Protein AF-A0A8H2VVN5-F1 (afdb_monomer_lite)

Organism: NCBI:txid28548

Secondary structure (DSSP, 8-state):
------S-TTSB-TTS-BGGG----HHHHHHHHHHTT--SSHHHHHHHSSGGGGS-GGGSSS---HHHHHHHHHHHHHHHHHHHIIIIIHHHHHHHHHHHHHHHHHHHHHHHHHHHHHHHHHHHHHHHS---HHHHHHHHHHHHHHHHHHHHHHHHHHHHHHHHHHHHHHHHHHHHHHHHHHHHHHHHS---HHHHHHHT-GGG--SSHHHHHHHTTTS-----------

Foldseek 3Di:
DPPPPLPPPPQADPVRDGPLVVPDCPVLVVLLVLLVLQDLALLCCLPPVVNVQFADPVQRPDHPDPLRVLQNVLSNVSVVLNVCCVPPQVVLSVVLVVLSVVLVVLSVVCVVVLVVLVVVQVVCCVPPVDGDPVSVVVNVVSVVVNVVSVVSNVVSVVSNVVSVVVSVVSVVVSLVSNVVSLVVSVVRTDDDPVLVVVVPDPPPDDSVCSSVSSSVVVPDPDDDDDPPDD

Sequence (230 aa):
MSNITLQPTGLVDASKRYWAQRIDTTAMLRFKQVTYGLSPDFTSYINFEGGSQYFPRGTRTYNPPPAATTLFANYKTIIDLRLKFEKDVFPTYERLREVFHTYATEAHDHYDQVLNLLGTLRASILATNTHSTADLETLRTIVDARVNLSSRMKDNANYIVELLQGINRSLPACIKNINQSVADLNVFCVFTADEQKKISNPNTINISGFAEKYALVHMGYAVPHGVCSN

Radius of gyration: 29.17 Å; chains: 1; bounding box: 80×38×78 Å

Structure (mmCIF, N/CA/C/O backbone):
data_AF-A0A8H2VVN5-F1
#
_entry.id   AF-A0A8H2VVN5-F1
#
loop_
_atom_site.group_PDB
_atom_site.id
_atom_site.type_symbol
_atom_site.label_atom_id
_atom_site.label_alt_id
_atom_site.label_comp_id
_atom_site.label_asym_id
_atom_site.label_entity_id
_atom_site.label_seq_id
_atom_site.pdbx_PDB_ins_code
_atom_site.Cartn_x
_atom_site.Cartn_y
_atom_site.Cartn_z
_atom_site.occupancy
_atom_site.B_iso_or_equiv
_atom_site.auth_seq_id
_atom_site.auth_comp_id
_atom_site.auth_asym_id
_atom_site.auth_atom_id
_atom_site.pdbx_PDB_model_num
ATOM 1 N N . MET A 1 1 ? -36.203 -8.865 24.596 1.00 31.05 1 MET A N 1
ATOM 2 C CA . MET A 1 1 ? -34.878 -8.383 25.036 1.00 31.05 1 MET A CA 1
ATOM 3 C C . MET A 1 1 ? -34.001 -8.343 23.802 1.00 31.05 1 MET A C 1
ATOM 5 O O . MET A 1 1 ? -33.865 -9.373 23.157 1.00 31.05 1 MET A O 1
ATOM 9 N N . SER A 1 2 ? -33.545 -7.159 23.394 1.00 30.45 2 SER A N 1
ATOM 10 C CA . SER A 1 2 ? -32.606 -7.015 22.282 1.00 30.45 2 SER A CA 1
ATOM 11 C C . SER A 1 2 ? -31.328 -7.779 22.624 1.00 30.45 2 SER A C 1
ATOM 13 O O . SER A 1 2 ? -30.779 -7.610 23.711 1.00 30.45 2 SER A O 1
ATOM 15 N N . ASN A 1 3 ? -30.874 -8.642 21.714 1.00 36.50 3 ASN A N 1
ATOM 16 C CA . ASN A 1 3 ? -29.555 -9.258 21.798 1.00 36.50 3 ASN A CA 1
ATOM 17 C C . ASN A 1 3 ? -28.513 -8.147 21.639 1.00 36.50 3 ASN A C 1
ATOM 19 O O . ASN A 1 3 ? -28.069 -7.862 20.529 1.00 36.50 3 ASN A O 1
ATOM 23 N N . ILE A 1 4 ? -28.146 -7.485 22.738 1.00 35.72 4 ILE A N 1
ATOM 24 C CA . ILE A 1 4 ? -26.906 -6.718 22.800 1.00 35.72 4 ILE A CA 1
ATOM 25 C C . ILE A 1 4 ? -25.798 -7.763 22.775 1.00 35.72 4 ILE A C 1
ATOM 27 O O . ILE A 1 4 ? -25.377 -8.296 23.799 1.00 35.72 4 ILE A O 1
ATOM 31 N N . THR A 1 5 ? -25.366 -8.122 21.574 1.00 38.31 5 THR A N 1
ATOM 32 C CA . THR A 1 5 ? -24.133 -8.869 21.393 1.00 38.31 5 THR A CA 1
ATOM 33 C C . THR A 1 5 ? -22.989 -7.908 21.681 1.00 38.31 5 THR A C 1
ATOM 35 O O . THR A 1 5 ? -22.607 -7.117 20.826 1.00 38.31 5 THR A O 1
ATOM 38 N N . LEU A 1 6 ? -22.436 -7.990 22.894 1.00 44.34 6 LEU A N 1
ATOM 39 C CA . LEU A 1 6 ? -21.109 -7.455 23.229 1.00 44.34 6 LEU A CA 1
ATOM 40 C C . LEU A 1 6 ? -19.993 -8.213 22.473 1.00 44.34 6 LEU A C 1
ATOM 42 O O . LEU A 1 6 ? -18.824 -7.833 22.533 1.00 44.34 6 LEU A O 1
ATOM 46 N N . GLN A 1 7 ? -20.352 -9.288 21.756 1.00 47.50 7 GLN A N 1
ATOM 47 C CA . GLN A 1 7 ? -19.505 -9.877 20.733 1.00 47.50 7 GLN A CA 1
ATOM 48 C C . GLN A 1 7 ? -19.346 -8.881 19.585 1.00 47.50 7 GLN A C 1
ATOM 50 O O . GLN A 1 7 ? -20.348 -8.424 19.026 1.00 47.50 7 GLN A O 1
ATOM 55 N N . PRO A 1 8 ? -18.109 -8.564 19.199 1.00 52.00 8 PRO A N 1
ATOM 56 C CA . PRO A 1 8 ? -17.876 -7.603 18.147 1.00 52.00 8 PRO A CA 1
ATOM 57 C C . PRO A 1 8 ? -18.300 -8.203 16.801 1.00 52.00 8 PRO A C 1
ATOM 59 O O . PRO A 1 8 ? -17.638 -9.055 16.204 1.00 52.00 8 PRO A O 1
ATOM 62 N N . THR A 1 9 ? -19.482 -7.790 16.359 1.00 51.00 9 THR A N 1
ATOM 63 C CA . THR A 1 9 ? -20.128 -8.266 15.140 1.00 51.00 9 THR A CA 1
ATOM 64 C C . THR A 1 9 ? -19.297 -7.804 13.940 1.00 51.00 9 THR A C 1
ATOM 66 O O . THR A 1 9 ? -18.994 -6.623 13.808 1.00 51.00 9 THR A O 1
ATOM 69 N N . GLY A 1 10 ? -18.888 -8.736 13.073 1.00 52.56 10 GLY A N 1
ATOM 70 C CA . GLY A 1 10 ? -18.106 -8.428 11.866 1.00 52.56 10 GLY A CA 1
ATOM 71 C C . GLY A 1 10 ? -16.578 -8.459 12.012 1.00 52.56 10 GLY A C 1
ATOM 72 O O . GLY A 1 10 ? -15.888 -8.304 11.005 1.00 52.56 10 GLY A O 1
ATOM 73 N N . LEU A 1 11 ? -16.026 -8.722 13.207 1.00 55.28 11 LEU A N 1
ATOM 74 C CA . LEU A 1 11 ? -14.575 -8.931 13.360 1.00 55.28 11 LEU A CA 1
ATOM 75 C C . LEU A 1 11 ? -14.106 -10.296 12.869 1.00 55.28 11 LEU A C 1
ATOM 77 O O . LEU A 1 11 ? -12.922 -10.452 12.587 1.00 55.28 11 LEU A O 1
ATOM 81 N N . VAL A 1 12 ? -15.010 -11.267 12.780 1.00 54.97 12 VAL A N 1
ATOM 82 C CA . VAL A 1 12 ? -14.705 -12.649 12.433 1.00 54.97 12 VAL A CA 1
ATOM 83 C C . VAL A 1 12 ? -15.574 -13.052 11.243 1.00 54.97 12 VAL A C 1
ATOM 85 O O . VAL A 1 12 ? -16.792 -12.879 11.285 1.00 54.97 12 VAL A O 1
ATOM 88 N N . ASP A 1 13 ? -14.960 -13.529 10.158 1.00 50.44 13 ASP A N 1
ATOM 89 C CA . ASP A 1 13 ? -15.700 -14.027 8.995 1.00 50.44 13 ASP A CA 1
ATOM 90 C C . ASP A 1 13 ? -16.357 -15.394 9.280 1.00 50.44 13 ASP A C 1
ATOM 92 O O . ASP A 1 13 ? -16.135 -16.024 10.317 1.00 50.44 13 ASP A O 1
ATOM 96 N N . ALA A 1 14 ? -17.158 -15.893 8.334 1.00 54.09 14 ALA A N 1
ATOM 97 C CA . ALA A 1 14 ? -17.790 -17.212 8.440 1.00 54.09 14 ALA A CA 1
ATOM 98 C C . ALA A 1 14 ? -16.779 -18.373 8.602 1.00 54.09 14 ALA A C 1
ATOM 100 O O . ALA A 1 14 ? -17.160 -19.471 8.995 1.00 54.09 14 ALA A O 1
ATOM 101 N N . SER A 1 15 ? -15.492 -18.138 8.317 1.00 54.25 15 SER A N 1
ATOM 102 C CA . SER A 1 15 ? -14.380 -19.086 8.466 1.00 54.25 15 SER A CA 1
ATOM 103 C C . SER A 1 15 ? -13.591 -18.893 9.767 1.00 54.25 15 SER A C 1
ATOM 105 O O . SER A 1 15 ? -12.492 -19.427 9.896 1.00 54.25 15 SER A O 1
ATOM 107 N N . LYS A 1 16 ? -14.125 -18.143 10.739 1.00 58.41 16 LYS A N 1
ATOM 108 C CA . LYS A 1 16 ? -13.468 -17.831 12.019 1.00 58.41 16 LYS A CA 1
ATOM 109 C C . LYS A 1 16 ? -12.168 -17.023 11.892 1.00 58.41 16 LYS A C 1
ATOM 111 O O . LYS A 1 16 ? -11.390 -16.966 12.842 1.00 58.41 16 LYS A O 1
ATOM 116 N N . ARG A 1 17 ? -11.925 -16.375 10.749 1.00 53.56 17 ARG A N 1
ATOM 117 C CA . ARG A 1 17 ? -10.746 -15.523 10.557 1.00 53.56 17 ARG A CA 1
ATOM 118 C C . ARG A 1 17 ? -11.049 -14.104 10.980 1.00 53.56 17 ARG A C 1
ATOM 120 O O . ARG A 1 17 ? -12.081 -13.543 10.610 1.00 53.56 17 ARG A O 1
ATOM 127 N N . TYR A 1 18 ? -10.115 -13.513 11.707 1.00 61.53 18 TYR A N 1
ATOM 128 C CA . TYR A 1 18 ? -10.211 -12.116 12.092 1.00 61.53 18 TYR A CA 1
ATOM 129 C C . TYR A 1 18 ? -10.047 -11.201 10.870 1.00 61.53 18 TYR A C 1
ATOM 131 O O . TYR A 1 18 ? -9.270 -11.504 9.966 1.00 61.53 18 TYR A O 1
ATOM 139 N N . TRP A 1 19 ? -10.745 -10.063 10.828 1.00 59.97 19 TRP A N 1
ATOM 140 C CA . TRP A 1 19 ? -10.723 -9.144 9.680 1.00 59.97 19 TRP A CA 1
ATOM 141 C C . TRP A 1 19 ? -9.304 -8.687 9.304 1.00 59.97 19 TRP A C 1
ATOM 143 O O . TRP A 1 19 ? -8.962 -8.611 8.127 1.00 59.97 19 TRP A O 1
ATOM 153 N N . ALA A 1 20 ? -8.444 -8.501 10.305 1.00 56.84 20 ALA A N 1
ATOM 154 C CA . ALA A 1 20 ? -7.031 -8.175 10.143 1.00 56.84 20 ALA A CA 1
ATOM 155 C C . ALA A 1 20 ? -6.203 -9.255 9.405 1.00 56.84 20 ALA A C 1
ATOM 157 O O . ALA A 1 20 ? -5.092 -8.981 8.977 1.00 56.84 20 ALA A O 1
ATOM 158 N N . GLN A 1 21 ? -6.719 -10.477 9.235 1.00 58.44 21 GLN A N 1
ATOM 159 C CA . GLN A 1 21 ? -6.097 -11.550 8.443 1.00 58.44 21 GLN A CA 1
ATOM 160 C C . GLN A 1 21 ? -6.563 -11.547 6.975 1.00 58.44 21 GLN A C 1
ATOM 162 O O . GLN A 1 21 ? -6.153 -12.409 6.200 1.00 58.44 21 GLN A O 1
ATOM 167 N N . ARG A 1 22 ? -7.449 -10.618 6.583 1.00 63.09 22 ARG A N 1
ATOM 168 C CA . ARG A 1 22 ? -8.053 -10.566 5.239 1.00 63.09 22 ARG A CA 1
ATOM 169 C C . ARG A 1 22 ? -7.343 -9.630 4.267 1.00 63.09 22 ARG A C 1
ATOM 171 O O . ARG A 1 22 ? -7.605 -9.726 3.071 1.00 63.09 22 ARG A O 1
ATOM 178 N N . ILE A 1 23 ? -6.513 -8.704 4.747 1.00 66.12 23 ILE A N 1
ATOM 179 C CA . ILE A 1 23 ? -5.795 -7.787 3.858 1.00 66.12 23 ILE A CA 1
ATOM 180 C C . ILE A 1 23 ? -4.604 -8.552 3.274 1.00 66.12 23 ILE A C 1
ATOM 182 O O . ILE A 1 23 ? -3.582 -8.751 3.931 1.00 66.12 23 ILE A O 1
ATOM 186 N N . ASP A 1 24 ? -4.775 -9.020 2.038 1.00 72.56 24 ASP A N 1
ATOM 187 C CA . ASP A 1 24 ? -3.717 -9.662 1.265 1.00 72.56 24 ASP A CA 1
ATOM 188 C C . ASP A 1 24 ? -2.652 -8.626 0.879 1.00 72.56 24 ASP A C 1
ATOM 190 O O . ASP A 1 24 ? -2.909 -7.670 0.143 1.00 72.56 24 ASP A O 1
ATOM 194 N N . THR A 1 25 ? -1.438 -8.817 1.394 1.00 78.56 25 THR A N 1
ATOM 195 C CA . THR A 1 25 ? -0.297 -7.934 1.143 1.00 78.56 25 THR A CA 1
ATOM 196 C C . THR A 1 25 ? 0.608 -8.423 0.014 1.00 78.56 25 THR A C 1
ATOM 198 O O . THR A 1 25 ? 1.560 -7.726 -0.342 1.00 78.56 25 THR A O 1
ATOM 201 N N . THR A 1 26 ? 0.308 -9.569 -0.605 1.00 77.81 26 THR A N 1
ATOM 202 C CA . THR A 1 26 ? 1.160 -10.233 -1.606 1.00 77.81 26 THR A CA 1
ATOM 203 C C . THR A 1 26 ? 1.492 -9.317 -2.780 1.00 77.81 26 THR A C 1
ATOM 205 O O . THR A 1 26 ? 2.656 -9.188 -3.162 1.00 77.81 26 THR A O 1
ATOM 208 N N . ALA A 1 27 ? 0.493 -8.623 -3.333 1.00 73.69 27 ALA A N 1
ATOM 209 C CA . ALA A 1 27 ? 0.703 -7.706 -4.452 1.00 73.69 27 ALA A CA 1
ATOM 210 C C . ALA A 1 27 ? 1.588 -6.505 -4.067 1.00 73.69 27 ALA A C 1
ATOM 212 O O . ALA A 1 27 ? 2.454 -6.108 -4.846 1.00 73.69 27 ALA A O 1
ATOM 213 N N . MET A 1 28 ? 1.421 -5.964 -2.854 1.00 77.12 28 MET A N 1
ATOM 214 C CA . MET A 1 28 ? 2.238 -4.855 -2.340 1.00 77.12 28 MET A CA 1
ATOM 215 C C . MET A 1 28 ? 3.685 -5.294 -2.085 1.00 77.12 28 MET A C 1
ATOM 217 O O . MET A 1 28 ? 4.622 -4.574 -2.424 1.00 77.12 28 MET A O 1
ATOM 221 N N . LEU A 1 29 ? 3.882 -6.497 -1.537 1.00 79.25 29 LEU A N 1
ATOM 222 C CA . LEU A 1 29 ? 5.206 -7.090 -1.329 1.00 79.25 29 LEU A CA 1
ATOM 223 C C . LEU A 1 29 ? 5.917 -7.355 -2.657 1.00 79.25 29 LEU A C 1
ATOM 225 O O . LEU A 1 29 ? 7.093 -7.019 -2.800 1.00 79.25 29 LEU A O 1
ATOM 229 N N . ARG A 1 30 ? 5.197 -7.884 -3.651 1.00 73.44 30 ARG A N 1
ATOM 230 C CA . ARG A 1 30 ? 5.733 -8.070 -5.002 1.00 73.44 30 ARG A CA 1
ATOM 231 C C . ARG A 1 30 ? 6.106 -6.732 -5.635 1.00 73.44 30 ARG A C 1
ATOM 233 O O . ARG A 1 30 ? 7.205 -6.615 -6.165 1.00 73.44 30 ARG A O 1
ATOM 240 N N . PHE A 1 31 ? 5.240 -5.721 -5.535 1.00 74.75 31 PHE A N 1
ATOM 241 C CA . PHE A 1 31 ? 5.530 -4.364 -6.008 1.00 74.75 31 PHE A CA 1
ATOM 242 C C . PHE A 1 31 ? 6.799 -3.798 -5.357 1.00 74.75 31 PHE A C 1
ATOM 244 O O . PHE A 1 31 ? 7.673 -3.278 -6.046 1.00 74.75 31 PHE A O 1
ATOM 251 N N . LYS A 1 32 ? 6.954 -3.967 -4.040 1.00 78.31 32 LYS A N 1
ATOM 252 C CA . LYS A 1 32 ? 8.173 -3.586 -3.320 1.00 78.31 32 LYS A CA 1
ATOM 253 C C . LYS A 1 32 ? 9.420 -4.296 -3.858 1.00 78.31 32 LYS A C 1
ATOM 255 O O . LYS A 1 32 ? 10.436 -3.650 -4.082 1.00 78.31 32 LYS A O 1
ATOM 260 N N . GLN A 1 33 ? 9.355 -5.608 -4.075 1.00 75.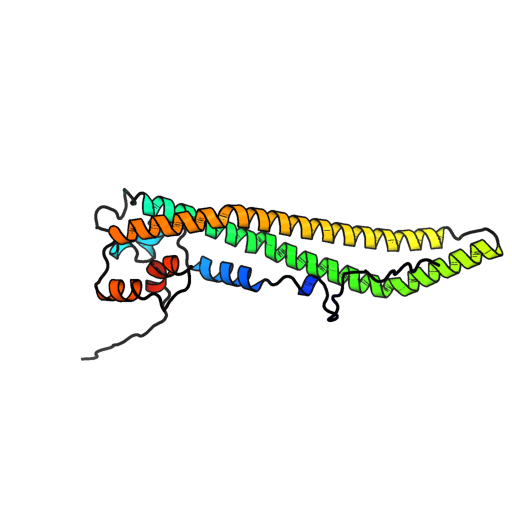75 33 GLN A N 1
ATOM 261 C CA . GLN A 1 33 ? 10.497 -6.390 -4.557 1.00 75.75 33 GLN A CA 1
ATOM 262 C C . GLN A 1 33 ? 10.948 -5.956 -5.955 1.00 75.75 33 GLN A C 1
ATOM 264 O O . GLN A 1 33 ? 12.129 -5.682 -6.152 1.00 75.75 33 GLN A O 1
ATOM 269 N N . VAL A 1 34 ? 10.016 -5.826 -6.905 1.00 68.81 34 VAL A N 1
ATOM 270 C CA . VAL A 1 34 ? 10.356 -5.476 -8.299 1.00 68.81 34 VAL A CA 1
ATOM 271 C C . VAL A 1 34 ? 10.896 -4.051 -8.445 1.00 68.81 34 VAL A C 1
ATOM 273 O O . VAL A 1 34 ? 11.587 -3.750 -9.411 1.00 68.81 34 VAL A O 1
ATOM 276 N N . THR A 1 35 ? 10.608 -3.165 -7.490 1.00 73.06 35 THR A N 1
ATOM 277 C CA . THR A 1 35 ? 11.014 -1.753 -7.550 1.00 73.06 35 THR A CA 1
ATOM 278 C C . THR A 1 35 ? 12.403 -1.480 -6.971 1.00 73.06 35 THR A C 1
ATOM 280 O O . THR A 1 35 ? 12.942 -0.404 -7.213 1.00 73.06 35 THR A O 1
ATOM 283 N N . TYR A 1 36 ? 13.031 -2.435 -6.268 1.00 71.50 36 TYR A N 1
ATOM 284 C CA . TYR A 1 36 ? 14.428 -2.295 -5.819 1.00 71.50 36 TYR A CA 1
ATOM 285 C C . TYR A 1 36 ? 15.435 -2.241 -6.970 1.00 71.50 36 TYR A C 1
ATOM 287 O O . TYR A 1 36 ? 16.502 -1.662 -6.797 1.00 71.50 36 TY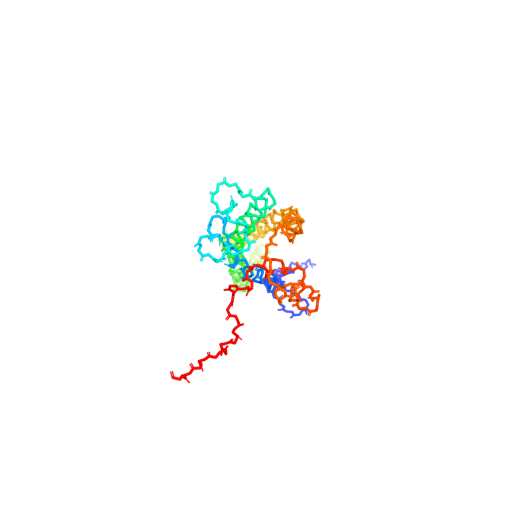R A O 1
ATOM 295 N N . GLY A 1 37 ? 15.103 -2.827 -8.122 1.00 70.38 37 GLY A N 1
ATOM 296 C CA . GLY A 1 37 ? 15.966 -2.835 -9.306 1.00 70.38 37 GLY A CA 1
ATOM 297 C C . GLY A 1 37 ? 15.835 -1.598 -10.199 1.00 70.38 37 GLY A C 1
ATOM 298 O O . GLY A 1 37 ? 16.393 -1.595 -11.290 1.00 70.38 37 GLY A O 1
ATOM 299 N N . LEU A 1 38 ? 15.063 -0.580 -9.799 1.00 74.81 38 LEU A N 1
ATOM 300 C CA . LEU A 1 38 ? 14.894 0.638 -10.593 1.00 74.81 38 LEU A CA 1
ATOM 301 C C . LEU A 1 38 ? 15.989 1.652 -10.270 1.00 74.81 38 LEU A C 1
ATOM 303 O O . LEU A 1 38 ? 16.117 2.083 -9.122 1.00 74.81 38 LEU A O 1
ATOM 307 N N . SER A 1 39 ? 16.711 2.102 -11.294 1.00 78.88 39 SER A N 1
ATOM 308 C CA . SER A 1 39 ? 17.648 3.214 -11.149 1.00 78.88 39 SER A CA 1
ATOM 309 C C . SER A 1 39 ? 16.881 4.521 -10.899 1.00 78.88 39 SER A C 1
ATOM 311 O O . SER A 1 39 ? 15.866 4.787 -11.558 1.00 78.88 39 SER A O 1
ATOM 313 N N . PRO A 1 40 ? 17.356 5.374 -9.977 1.00 73.06 40 PRO A N 1
ATOM 314 C CA . PRO A 1 40 ? 16.650 6.593 -9.586 1.00 73.06 40 PRO A CA 1
ATOM 315 C C . PRO A 1 40 ? 16.704 7.697 -10.651 1.00 73.06 40 PRO A C 1
ATOM 317 O O . PRO A 1 40 ? 15.836 8.572 -10.673 1.00 73.06 40 PRO A O 1
ATOM 320 N N . ASP A 1 41 ? 17.713 7.673 -11.522 1.00 82.25 41 ASP A N 1
ATOM 321 C CA . ASP A 1 41 ? 17.927 8.674 -12.558 1.00 82.25 41 ASP A CA 1
ATOM 322 C C . ASP A 1 41 ? 18.798 8.137 -13.710 1.00 82.25 41 ASP A C 1
ATOM 324 O O . ASP A 1 41 ? 19.493 7.125 -13.583 1.00 82.25 41 ASP A O 1
ATOM 328 N N . PHE A 1 42 ? 18.751 8.842 -14.844 1.00 81.19 42 PHE A N 1
ATOM 329 C CA . PHE A 1 42 ? 19.467 8.466 -16.063 1.00 81.19 42 PHE A CA 1
ATOM 330 C C . PHE A 1 42 ? 20.990 8.473 -15.888 1.00 81.19 42 PHE A C 1
ATOM 332 O O . PHE A 1 42 ? 21.677 7.614 -16.431 1.00 81.19 42 PHE A O 1
ATOM 339 N N . THR A 1 43 ? 21.532 9.421 -15.124 1.00 82.12 43 THR A N 1
ATOM 340 C CA . THR A 1 43 ? 22.978 9.548 -14.903 1.00 82.12 43 THR A CA 1
ATOM 341 C C . THR A 1 43 ? 23.504 8.349 -14.124 1.00 82.12 43 THR A C 1
ATOM 343 O O . THR A 1 43 ? 24.524 7.770 -14.500 1.00 82.12 43 THR A O 1
ATOM 346 N N . SER A 1 44 ? 22.785 7.945 -13.077 1.00 79.06 44 SER A N 1
ATOM 347 C CA . SER A 1 44 ? 23.096 6.765 -12.280 1.00 79.06 44 SER A CA 1
ATOM 348 C C . SER A 1 44 ? 23.072 5.502 -13.141 1.00 79.06 44 SER A C 1
ATOM 350 O O . SER A 1 44 ? 24.029 4.726 -13.137 1.00 79.06 44 SER A O 1
ATOM 352 N N . TYR A 1 45 ? 22.036 5.365 -13.973 1.00 79.00 45 TYR A N 1
ATOM 353 C CA . TYR A 1 45 ? 21.906 4.252 -14.908 1.00 79.00 45 TYR A CA 1
ATOM 354 C C . TYR A 1 45 ? 23.074 4.173 -15.911 1.00 79.00 45 TYR A C 1
ATOM 356 O O . TYR A 1 45 ? 23.674 3.114 -16.105 1.00 79.00 45 TYR A O 1
ATOM 364 N N . ILE A 1 46 ? 23.446 5.296 -16.534 1.00 76.94 46 ILE A N 1
ATOM 365 C CA . ILE A 1 46 ? 24.521 5.332 -17.535 1.00 76.94 46 ILE A CA 1
ATOM 366 C C . ILE A 1 46 ? 25.894 5.044 -16.917 1.00 76.94 46 ILE A C 1
ATOM 368 O O . ILE A 1 46 ? 26.679 4.303 -17.516 1.00 76.94 46 ILE A O 1
ATOM 372 N N . ASN A 1 47 ? 26.186 5.631 -15.754 1.00 75.81 47 ASN A N 1
ATOM 373 C CA . ASN A 1 47 ? 27.534 5.641 -15.186 1.00 75.81 47 ASN A CA 1
ATOM 374 C C . ASN A 1 47 ? 27.842 4.437 -14.293 1.00 75.81 47 ASN A C 1
ATOM 376 O O . ASN A 1 47 ? 28.999 4.025 -14.231 1.00 75.81 47 ASN A O 1
ATOM 380 N N . PHE A 1 48 ? 26.843 3.881 -13.604 1.00 73.81 48 PHE A N 1
ATOM 381 C CA . PHE A 1 48 ? 27.068 2.851 -12.581 1.00 73.81 48 PHE A CA 1
ATOM 382 C C . PHE A 1 48 ? 26.399 1.516 -12.899 1.00 73.81 48 PHE A C 1
ATOM 384 O O . PHE A 1 48 ? 26.834 0.485 -12.397 1.00 73.81 48 PHE A O 1
ATOM 391 N N . GLU A 1 49 ? 25.390 1.515 -13.768 1.00 73.00 49 GLU A N 1
ATOM 392 C CA . GLU A 1 49 ? 24.588 0.327 -14.077 1.00 73.00 49 GLU A CA 1
ATOM 393 C C . GLU A 1 49 ? 24.759 -0.113 -15.535 1.00 73.00 49 GLU A C 1
ATOM 395 O O . GLU A 1 49 ? 23.839 -0.646 -16.136 1.00 73.00 49 GLU A O 1
ATOM 400 N N . GLY A 1 50 ? 25.917 0.166 -16.146 1.00 71.44 50 GLY A N 1
ATOM 401 C CA . GLY A 1 50 ? 26.258 -0.318 -17.490 1.00 71.44 50 GLY A CA 1
ATOM 402 C C . GLY A 1 50 ? 25.410 0.250 -18.636 1.00 71.44 50 GLY A C 1
ATOM 403 O O . GLY A 1 50 ? 25.622 -0.128 -19.789 1.00 71.44 50 GLY A O 1
ATOM 404 N N . GLY A 1 51 ? 24.506 1.198 -18.367 1.00 71.94 51 GLY A N 1
ATOM 405 C CA . GLY A 1 51 ? 23.587 1.756 -19.358 1.00 71.94 51 GLY A CA 1
ATOM 406 C C . GLY A 1 51 ? 24.279 2.424 -20.548 1.00 71.94 51 GLY A C 1
ATOM 407 O O . GLY A 1 51 ? 23.730 2.461 -21.648 1.00 71.94 51 GLY A O 1
ATOM 408 N N . SER A 1 52 ? 25.510 2.914 -20.363 1.00 74.69 52 SER A N 1
ATOM 409 C CA . SER A 1 52 ? 26.271 3.618 -21.402 1.00 74.69 52 SER A CA 1
ATOM 410 C C . SER A 1 52 ? 26.426 2.840 -22.715 1.00 74.69 52 SER A C 1
ATOM 412 O O . SER A 1 52 ? 26.514 3.468 -23.770 1.00 74.69 52 SER A O 1
ATOM 414 N N . GLN A 1 53 ? 26.431 1.504 -22.694 1.00 72.25 53 GLN A N 1
ATOM 415 C CA . GLN A 1 53 ? 26.606 0.685 -23.899 1.00 72.25 53 GLN A CA 1
ATOM 416 C C . GLN A 1 53 ? 25.417 0.756 -24.870 1.00 72.25 53 GLN A C 1
ATOM 418 O O . GLN A 1 53 ? 25.626 0.665 -26.078 1.00 72.25 53 GLN A O 1
ATOM 423 N N . TYR A 1 54 ? 24.208 1.013 -24.362 1.00 73.31 54 TYR A N 1
ATOM 424 C CA . TYR A 1 54 ? 22.971 1.032 -25.155 1.00 73.31 54 TYR A CA 1
ATOM 425 C C . TYR A 1 54 ? 22.675 2.389 -25.797 1.00 73.31 54 TYR A C 1
ATOM 427 O O . TYR A 1 54 ? 21.798 2.499 -26.652 1.00 73.31 54 TYR A O 1
ATOM 435 N N . PHE A 1 55 ? 23.411 3.432 -25.405 1.00 73.50 55 PHE A N 1
ATOM 436 C CA . PHE A 1 55 ? 23.220 4.791 -25.899 1.00 73.50 55 PHE A CA 1
ATOM 437 C C . PHE A 1 55 ? 24.402 5.226 -26.781 1.00 73.50 55 PHE A C 1
ATOM 439 O O . PHE A 1 55 ? 25.566 4.969 -26.432 1.00 73.50 55 PHE A O 1
ATOM 446 N N . PRO A 1 56 ? 24.156 5.928 -27.905 1.00 71.19 56 PRO A N 1
ATOM 447 C CA . PRO A 1 56 ? 25.216 6.519 -28.720 1.00 71.19 56 PRO A CA 1
ATOM 448 C C . PRO A 1 56 ? 26.164 7.391 -27.885 1.00 71.19 56 PRO A C 1
ATOM 450 O O . PRO A 1 56 ? 25.741 8.064 -26.947 1.00 71.19 56 PRO A O 1
ATOM 453 N N . ARG A 1 57 ? 27.462 7.422 -28.225 1.00 67.19 57 ARG A N 1
ATOM 454 C CA . ARG A 1 57 ? 28.487 8.146 -27.436 1.00 67.19 57 ARG A CA 1
ATOM 455 C C . ARG A 1 57 ? 28.137 9.616 -27.151 1.00 67.19 57 ARG A C 1
ATOM 457 O O . ARG A 1 57 ? 28.474 10.102 -26.079 1.00 67.19 57 ARG A O 1
ATOM 464 N N . GLY A 1 58 ? 27.429 10.291 -28.060 1.00 64.50 58 GLY A N 1
ATOM 465 C CA . GLY A 1 58 ? 27.030 11.697 -27.919 1.00 64.50 58 GLY A CA 1
ATOM 466 C C . GLY A 1 58 ? 25.889 11.981 -26.930 1.00 64.50 58 GLY A C 1
ATOM 467 O O . GLY A 1 58 ? 25.675 13.140 -26.592 1.00 64.50 58 GLY A O 1
ATOM 468 N N . THR A 1 59 ? 25.167 10.967 -26.440 1.00 61.41 59 THR A N 1
ATOM 469 C CA . THR A 1 59 ? 23.981 11.151 -25.573 1.00 61.41 59 THR A CA 1
ATOM 470 C C . THR A 1 59 ? 24.200 10.722 -24.121 1.00 61.41 59 THR A C 1
ATOM 472 O O . THR A 1 59 ? 23.250 10.657 -23.347 1.00 61.41 59 THR A O 1
ATOM 475 N N . ARG A 1 60 ? 25.444 10.403 -23.737 1.00 57.31 60 ARG A N 1
ATOM 476 C CA . ARG A 1 60 ? 25.769 9.741 -22.459 1.00 57.31 60 ARG A CA 1
ATOM 477 C C . ARG A 1 60 ? 25.879 10.686 -21.256 1.00 57.31 60 ARG A C 1
ATOM 479 O O . ARG A 1 60 ? 25.782 10.212 -20.134 1.00 57.31 60 ARG A O 1
ATOM 486 N N . THR A 1 61 ? 26.068 11.992 -21.456 1.00 55.75 61 THR A N 1
ATOM 487 C CA . THR A 1 61 ? 26.381 12.909 -20.335 1.00 55.75 61 THR A CA 1
ATOM 488 C C . THR A 1 61 ? 25.728 14.291 -20.375 1.00 55.75 61 THR A C 1
ATOM 490 O O . THR A 1 61 ? 25.627 14.900 -19.317 1.00 55.75 61 THR A O 1
ATOM 493 N N . TYR A 1 62 ? 25.249 14.794 -21.523 1.00 53.91 62 TYR A N 1
ATOM 494 C CA . TYR A 1 62 ? 24.776 16.191 -21.608 1.00 53.91 62 TYR A CA 1
ATOM 495 C C . TYR A 1 62 ? 23.359 16.396 -22.156 1.00 53.91 62 TYR A C 1
ATOM 497 O O . TYR A 1 62 ? 22.785 17.443 -21.895 1.00 53.91 62 TYR A O 1
ATOM 505 N N . ASN A 1 63 ? 22.770 15.420 -22.856 1.00 68.81 63 ASN A N 1
ATOM 506 C CA . ASN A 1 63 ? 21.413 15.525 -23.408 1.00 68.81 63 ASN A CA 1
ATOM 507 C C . ASN A 1 63 ? 20.731 14.144 -23.414 1.00 68.81 63 ASN A C 1
ATOM 509 O O . ASN A 1 63 ? 20.801 13.443 -24.430 1.00 68.81 63 ASN A O 1
ATOM 513 N N . PRO A 1 64 ? 20.111 13.709 -22.296 1.00 73.81 64 PRO A N 1
ATOM 514 C CA . PRO A 1 64 ? 19.289 12.504 -22.307 1.00 73.81 64 PRO A CA 1
ATOM 515 C C . PRO A 1 64 ? 18.158 12.649 -23.336 1.00 73.81 64 PRO A C 1
ATOM 517 O O . PRO A 1 64 ? 17.564 13.728 -23.438 1.00 73.81 64 PRO A O 1
ATOM 520 N N . PRO A 1 65 ? 17.810 11.585 -24.083 1.00 79.38 65 PRO A N 1
ATOM 521 C CA . PRO A 1 65 ? 16.626 11.606 -24.931 1.00 79.38 65 PRO A CA 1
ATOM 522 C C . PRO A 1 65 ? 15.383 11.987 -24.109 1.00 79.38 65 PRO A C 1
ATOM 524 O O . PRO A 1 65 ? 15.253 11.513 -22.976 1.00 79.38 65 PRO A O 1
ATOM 527 N N . PRO A 1 66 ? 14.430 12.770 -24.653 1.00 83.56 66 PRO A N 1
ATOM 528 C CA . PRO A 1 66 ? 13.218 13.155 -23.924 1.00 83.56 66 PRO A CA 1
ATOM 529 C C . PRO A 1 66 ? 12.476 11.958 -23.312 1.00 83.56 66 PRO A C 1
ATOM 531 O O . PRO A 1 66 ? 12.057 12.007 -22.157 1.00 83.56 66 PRO A O 1
ATOM 534 N N . ALA A 1 67 ? 12.411 10.844 -24.047 1.00 81.25 67 ALA A N 1
ATOM 535 C CA . ALA A 1 67 ? 11.820 9.598 -23.577 1.00 81.25 67 ALA A CA 1
ATOM 536 C C . ALA A 1 67 ? 12.535 9.015 -22.342 1.00 81.25 67 ALA A C 1
ATOM 538 O O . ALA A 1 67 ? 11.856 8.525 -21.439 1.00 81.25 67 ALA A O 1
ATOM 539 N N . ALA A 1 68 ? 13.868 9.122 -22.250 1.00 81.56 68 ALA A N 1
ATOM 540 C CA . ALA A 1 68 ? 14.629 8.723 -21.063 1.00 81.56 68 ALA A CA 1
ATOM 541 C C . ALA A 1 68 ? 14.324 9.644 -19.878 1.00 81.56 68 ALA A C 1
ATOM 543 O O . ALA A 1 68 ? 14.028 9.158 -18.790 1.00 81.56 68 ALA A O 1
ATOM 544 N N . THR A 1 69 ? 14.298 10.962 -20.083 1.00 84.44 69 THR A N 1
ATOM 545 C CA . THR A 1 69 ? 13.917 11.916 -19.029 1.00 84.44 69 THR A CA 1
ATOM 546 C C . THR A 1 69 ? 12.538 11.587 -18.448 1.00 84.44 69 THR A C 1
ATOM 548 O O . THR A 1 69 ? 12.381 11.505 -17.228 1.00 84.44 69 THR A O 1
ATOM 551 N N . THR A 1 70 ? 11.548 11.318 -19.305 1.00 86.81 70 THR A N 1
ATOM 552 C CA . THR A 1 70 ? 10.208 10.898 -18.873 1.00 86.81 70 THR A CA 1
ATOM 553 C C . THR A 1 70 ? 10.229 9.541 -18.166 1.00 86.81 70 THR A C 1
ATOM 555 O O . THR A 1 70 ? 9.571 9.395 -17.134 1.00 86.81 70 THR A O 1
ATOM 558 N N . LEU A 1 71 ? 10.997 8.565 -18.659 1.00 85.00 71 LEU A N 1
ATOM 559 C CA . LEU A 1 71 ? 11.113 7.240 -18.044 1.00 85.00 71 LEU A CA 1
ATOM 560 C C . LEU A 1 71 ? 11.602 7.338 -16.596 1.00 85.00 71 LEU A C 1
ATOM 562 O O . LEU A 1 71 ? 10.924 6.873 -15.680 1.00 85.00 71 LEU A O 1
ATOM 566 N N . PHE A 1 72 ? 12.743 7.997 -16.382 1.00 85.94 72 PHE A N 1
ATOM 567 C CA . PHE A 1 72 ? 13.374 8.081 -15.065 1.00 85.94 72 PHE A CA 1
ATOM 568 C C . PHE A 1 72 ? 12.580 8.954 -14.084 1.00 85.94 72 PHE A C 1
ATOM 570 O O . PHE A 1 72 ? 12.523 8.639 -12.897 1.00 85.94 72 PHE A O 1
ATOM 577 N N . ALA A 1 73 ? 11.866 9.982 -14.556 1.00 89.00 73 ALA A N 1
ATOM 578 C CA . ALA A 1 73 ? 10.920 10.719 -13.713 1.00 89.00 73 ALA A CA 1
ATOM 579 C C . ALA A 1 73 ? 9.773 9.821 -13.197 1.00 89.00 73 ALA A C 1
ATOM 581 O O . ALA A 1 73 ? 9.373 9.910 -12.031 1.00 89.00 73 ALA A O 1
ATOM 582 N N . ASN A 1 74 ? 9.262 8.915 -14.039 1.00 87.38 74 ASN A N 1
ATOM 583 C CA . ASN A 1 74 ? 8.244 7.950 -13.623 1.00 87.38 74 ASN A CA 1
ATOM 584 C C . ASN A 1 74 ? 8.829 6.834 -12.739 1.00 87.38 74 ASN A C 1
ATOM 586 O O . ASN A 1 74 ? 8.156 6.413 -11.801 1.00 87.38 74 ASN A O 1
ATOM 590 N N . TYR A 1 75 ? 10.077 6.403 -12.953 1.00 85.75 75 TYR A N 1
ATOM 591 C CA . TYR A 1 75 ? 10.766 5.480 -12.037 1.00 85.75 75 TYR A CA 1
ATOM 592 C C . TYR A 1 75 ? 10.939 6.081 -10.652 1.00 85.75 75 TYR A C 1
ATOM 594 O O . TYR A 1 75 ? 10.574 5.441 -9.670 1.00 85.75 75 TYR A O 1
ATOM 602 N N . LYS A 1 76 ? 11.393 7.333 -10.565 1.00 88.38 76 LYS A N 1
ATOM 603 C CA . LYS A 1 76 ? 11.464 8.059 -9.297 1.00 88.38 76 LYS A CA 1
ATOM 604 C C . LYS A 1 76 ? 10.106 8.100 -8.598 1.00 88.38 76 LYS A C 1
ATOM 606 O O . LYS A 1 76 ? 10.017 7.782 -7.418 1.00 88.38 76 LYS A O 1
ATOM 611 N N . THR A 1 77 ? 9.037 8.378 -9.346 1.00 89.31 77 THR A N 1
ATOM 612 C CA . THR A 1 77 ? 7.671 8.346 -8.802 1.00 89.31 77 THR A CA 1
ATOM 613 C C . THR A 1 77 ? 7.311 6.955 -8.267 1.00 89.31 77 THR A C 1
ATOM 615 O O . THR A 1 77 ? 6.805 6.842 -7.156 1.00 89.31 77 THR A O 1
ATOM 618 N N . ILE A 1 78 ? 7.605 5.878 -9.002 1.00 86.31 78 ILE A N 1
ATOM 619 C CA . ILE A 1 78 ? 7.377 4.498 -8.543 1.00 86.31 78 ILE A CA 1
ATOM 620 C C . ILE A 1 78 ? 8.187 4.176 -7.276 1.00 86.31 78 ILE A C 1
ATOM 622 O O . ILE A 1 78 ? 7.651 3.559 -6.354 1.00 86.31 78 ILE A O 1
ATOM 626 N N . ILE A 1 79 ? 9.445 4.616 -7.202 1.00 86.62 79 ILE A N 1
ATOM 627 C CA . ILE A 1 79 ? 10.303 4.464 -6.020 1.00 86.62 79 ILE A CA 1
ATOM 628 C C . ILE A 1 79 ? 9.692 5.200 -4.820 1.00 86.62 79 ILE A C 1
ATOM 630 O O . ILE A 1 79 ? 9.624 4.632 -3.730 1.00 86.62 79 ILE A O 1
ATOM 634 N N . ASP A 1 80 ? 9.185 6.418 -5.012 1.00 90.44 80 ASP A N 1
ATOM 635 C CA . ASP A 1 80 ? 8.512 7.184 -3.960 1.00 90.44 80 ASP A CA 1
ATOM 636 C C . ASP A 1 80 ? 7.224 6.485 -3.487 1.00 90.44 80 ASP A C 1
ATOM 638 O O . ASP A 1 80 ? 6.955 6.413 -2.286 1.00 90.44 80 ASP A O 1
ATOM 642 N N . LEU A 1 81 ? 6.443 5.897 -4.404 1.00 89.00 81 LEU A N 1
ATOM 643 C CA . LEU A 1 81 ? 5.264 5.093 -4.055 1.00 89.00 81 LEU A CA 1
ATOM 644 C C . LEU A 1 81 ? 5.646 3.829 -3.269 1.00 89.00 81 LEU A C 1
ATOM 646 O O . LEU A 1 81 ? 4.976 3.495 -2.291 1.00 89.00 81 LEU A O 1
ATOM 650 N N . ARG A 1 82 ? 6.740 3.148 -3.636 1.00 87.38 82 ARG A N 1
ATOM 651 C CA . ARG A 1 82 ? 7.294 2.039 -2.841 1.00 87.38 82 ARG A CA 1
ATOM 652 C C . ARG A 1 82 ? 7.648 2.507 -1.432 1.00 87.38 82 ARG A C 1
ATOM 654 O O . ARG A 1 82 ? 7.292 1.839 -0.465 1.00 87.38 82 ARG A O 1
ATOM 661 N N . LEU A 1 83 ? 8.323 3.648 -1.300 1.00 91.38 83 LEU A N 1
ATOM 662 C CA . LEU A 1 83 ? 8.697 4.183 0.009 1.00 91.38 83 LEU A CA 1
ATOM 663 C C . LEU A 1 83 ? 7.468 4.493 0.874 1.00 91.38 83 LEU A C 1
ATOM 665 O O . LEU A 1 83 ? 7.523 4.244 2.074 1.00 91.38 83 LEU A O 1
ATOM 669 N N . LYS A 1 84 ? 6.350 4.941 0.285 1.00 90.44 84 LYS A N 1
ATOM 670 C CA . LYS A 1 84 ? 5.069 5.078 1.006 1.00 90.44 84 LYS A CA 1
ATOM 671 C C . LYS A 1 84 ? 4.527 3.737 1.499 1.00 90.44 84 LYS A C 1
ATOM 673 O O . LYS A 1 84 ? 4.045 3.647 2.626 1.00 90.44 84 LYS A O 1
ATOM 678 N N . PHE A 1 85 ? 4.630 2.668 0.704 1.00 88.31 85 PHE A N 1
ATOM 679 C CA . PHE A 1 85 ? 4.276 1.331 1.195 1.00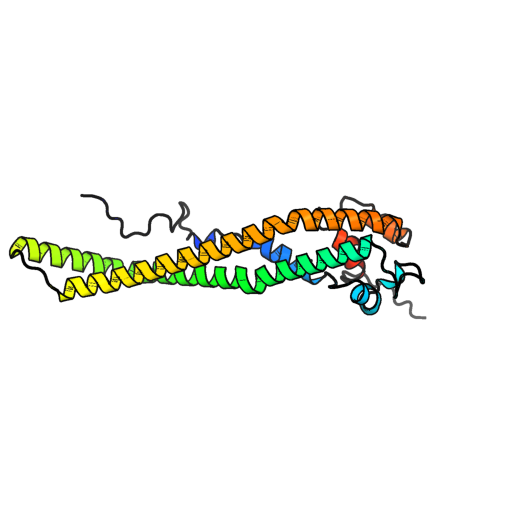 88.31 85 PHE A CA 1
ATOM 680 C C . PHE A 1 85 ? 5.136 0.928 2.399 1.00 88.31 85 PHE A C 1
ATOM 682 O O . PHE A 1 85 ? 4.607 0.467 3.408 1.00 88.31 85 PHE A O 1
ATOM 689 N N . GLU A 1 86 ? 6.451 1.127 2.302 1.00 90.94 86 GLU A N 1
ATOM 690 C CA . GLU A 1 86 ? 7.419 0.732 3.330 1.00 90.94 86 GLU A CA 1
ATOM 691 C C . GLU A 1 86 ? 7.306 1.529 4.626 1.00 90.94 86 GLU A C 1
ATOM 693 O O . GLU A 1 86 ? 7.391 0.945 5.705 1.00 90.94 86 GLU A O 1
ATOM 698 N N . LYS A 1 87 ? 7.142 2.848 4.524 1.00 92.75 87 LYS A N 1
ATOM 699 C CA . LYS A 1 87 ? 7.202 3.758 5.672 1.00 92.75 87 LYS A CA 1
ATOM 700 C C . LYS A 1 87 ? 5.838 4.039 6.287 1.00 92.75 87 LYS A C 1
ATOM 702 O O . LYS A 1 87 ? 5.773 4.280 7.490 1.00 92.75 87 LYS A O 1
ATOM 707 N N . ASP A 1 88 ? 4.769 3.945 5.498 1.00 91.94 88 ASP A N 1
ATOM 708 C CA . ASP A 1 88 ? 3.441 4.368 5.937 1.00 91.94 88 ASP A CA 1
ATOM 709 C C . ASP A 1 88 ? 2.445 3.202 5.944 1.00 91.94 88 ASP A C 1
ATOM 711 O O . ASP A 1 88 ? 1.887 2.878 6.996 1.00 91.94 88 ASP A O 1
ATOM 715 N N . VAL A 1 89 ? 2.247 2.519 4.809 1.00 89.50 89 VAL A N 1
ATOM 716 C CA . VAL A 1 89 ? 1.198 1.488 4.682 1.00 89.50 89 VAL A CA 1
ATOM 717 C C . VAL A 1 89 ? 1.494 0.263 5.547 1.00 89.50 89 VAL A C 1
ATOM 719 O O . VAL A 1 89 ? 0.647 -0.103 6.359 1.00 89.50 89 VAL A O 1
ATOM 722 N N . PHE A 1 90 ? 2.671 -0.367 5.417 1.00 89.88 90 PHE A N 1
ATOM 723 C CA . PHE A 1 90 ? 2.992 -1.563 6.208 1.00 89.88 90 PHE A CA 1
ATOM 724 C C . PHE A 1 90 ? 3.020 -1.278 7.716 1.00 89.88 90 PHE A C 1
ATOM 726 O O . PHE A 1 90 ? 2.374 -2.026 8.451 1.00 89.88 90 PHE A O 1
ATOM 733 N N . PRO A 1 91 ? 3.663 -0.199 8.208 1.00 92.25 91 PRO A N 1
ATOM 734 C CA . PRO A 1 91 ? 3.649 0.096 9.638 1.00 92.25 91 PRO A CA 1
ATOM 735 C C . PRO A 1 91 ? 2.254 0.430 10.172 1.00 92.25 91 PRO A C 1
ATOM 737 O O . PRO A 1 91 ? 1.918 0.022 11.281 1.00 92.25 91 PRO A O 1
ATOM 740 N N . THR A 1 92 ? 1.420 1.147 9.411 1.00 91.31 92 THR A N 1
ATOM 741 C CA . THR A 1 92 ? 0.037 1.427 9.842 1.00 91.31 92 THR A CA 1
ATOM 742 C C . THR A 1 92 ? -0.804 0.156 9.841 1.00 91.31 92 THR A C 1
ATOM 744 O O . THR A 1 92 ? -1.614 -0.044 10.744 1.00 91.31 92 THR A O 1
ATOM 747 N N . TYR A 1 93 ? -0.596 -0.725 8.863 1.00 87.12 93 TYR A N 1
ATOM 748 C CA . TYR A 1 93 ? -1.264 -2.016 8.816 1.00 87.12 93 TYR A CA 1
ATOM 749 C C . TYR A 1 93 ? -0.889 -2.896 10.015 1.00 87.12 93 TYR A C 1
ATOM 751 O O . TYR A 1 93 ? -1.785 -3.428 10.663 1.00 87.12 93 TYR A O 1
ATOM 759 N N . GLU A 1 94 ? 0.391 -2.980 10.387 1.00 87.94 94 GLU A N 1
ATOM 760 C CA . GLU A 1 94 ? 0.823 -3.676 11.611 1.00 87.94 94 GLU A CA 1
ATOM 761 C C . GLU A 1 94 ? 0.187 -3.063 12.870 1.00 87.94 94 GLU A C 1
ATOM 763 O O . GLU A 1 94 ? -0.441 -3.781 13.645 1.00 87.94 94 GLU A O 1
ATOM 768 N N . ARG A 1 95 ? 0.196 -1.729 13.020 1.00 89.81 95 ARG A N 1
ATOM 769 C CA . ARG A 1 95 ? -0.503 -1.052 14.133 1.00 89.81 95 ARG A CA 1
ATOM 770 C C . ARG A 1 95 ? -2.000 -1.358 14.162 1.00 89.81 95 ARG A C 1
ATOM 772 O O . ARG A 1 95 ? -2.586 -1.499 15.231 1.00 89.81 95 ARG A O 1
ATOM 779 N N . LEU A 1 96 ? -2.651 -1.438 13.003 1.00 86.00 96 LEU A N 1
ATOM 780 C CA . LEU A 1 96 ? -4.062 -1.811 12.911 1.00 86.00 96 LEU A CA 1
ATOM 781 C C . LEU A 1 96 ? -4.284 -3.248 13.400 1.00 86.00 96 LEU A C 1
ATOM 783 O O . LEU A 1 96 ? -5.243 -3.486 14.132 1.00 86.00 96 LEU A O 1
ATOM 787 N N . ARG A 1 97 ? -3.391 -4.184 13.054 1.00 82.25 97 ARG A N 1
ATOM 788 C CA . ARG A 1 97 ? -3.429 -5.569 13.552 1.00 82.25 97 ARG A CA 1
ATOM 789 C C . ARG A 1 97 ? -3.239 -5.631 15.067 1.00 82.25 97 ARG A C 1
ATOM 791 O O . ARG A 1 97 ? -3.964 -6.373 15.723 1.00 82.25 97 ARG A O 1
ATOM 798 N N . GLU A 1 98 ? -2.319 -4.844 15.617 1.00 85.12 98 GLU A N 1
ATOM 799 C CA . GLU A 1 98 ? -2.081 -4.753 17.062 1.00 85.12 98 GLU A CA 1
ATOM 800 C C . GLU A 1 98 ? -3.301 -4.206 17.806 1.00 85.12 98 GLU A C 1
ATOM 802 O O . GLU A 1 98 ? -3.802 -4.860 18.715 1.00 85.12 98 GLU A O 1
ATOM 807 N N . VAL A 1 99 ? -3.842 -3.054 17.384 1.00 84.75 99 VAL A N 1
ATOM 808 C CA . VAL A 1 99 ? -5.037 -2.453 18.010 1.00 84.75 99 VAL A CA 1
ATOM 809 C C . VAL A 1 99 ? -6.220 -3.417 17.942 1.00 84.75 99 VAL A C 1
ATOM 811 O O . VAL A 1 99 ? -6.972 -3.553 18.906 1.00 84.75 99 VAL A O 1
ATOM 814 N N . PHE A 1 100 ? -6.369 -4.116 16.818 1.00 79.38 100 PHE A N 1
ATOM 815 C CA . PHE A 1 100 ? -7.371 -5.159 16.662 1.00 79.38 100 PHE A CA 1
ATOM 816 C C . PHE A 1 100 ? -7.163 -6.311 17.648 1.00 79.38 100 PHE A C 1
ATOM 818 O O . PHE A 1 100 ? -8.121 -6.754 18.279 1.00 79.38 100 PHE A O 1
ATOM 825 N N . HIS A 1 101 ? -5.931 -6.801 17.786 1.00 77.88 101 HIS A N 1
ATOM 826 C CA . HIS A 1 101 ? -5.606 -7.869 18.723 1.00 77.88 101 HIS A CA 1
ATOM 827 C C . HIS A 1 101 ? -5.909 -7.451 20.166 1.00 77.88 101 HIS A C 1
ATOM 829 O O . HIS A 1 101 ? -6.616 -8.174 20.861 1.00 77.88 101 HIS A O 1
ATOM 835 N N . THR A 1 102 ? -5.474 -6.258 20.581 1.00 81.31 102 THR A N 1
ATOM 836 C CA . THR A 1 102 ? -5.784 -5.691 21.901 1.00 81.31 102 THR A CA 1
ATOM 837 C C . THR A 1 102 ? -7.286 -5.611 22.129 1.00 81.31 102 THR A C 1
ATOM 839 O O . THR A 1 102 ? -7.773 -6.079 23.150 1.00 81.31 102 THR A O 1
ATOM 842 N N . TYR A 1 103 ? -8.038 -5.097 21.155 1.00 78.06 103 TYR A N 1
ATOM 843 C CA . TYR A 1 103 ? -9.490 -5.029 21.262 1.00 78.06 103 TYR A CA 1
ATOM 844 C C . TYR A 1 103 ? -10.128 -6.407 21.399 1.00 78.06 103 TYR A C 1
ATOM 846 O O . TYR A 1 103 ? -11.049 -6.550 22.186 1.00 78.06 103 TYR A O 1
ATOM 854 N N . ALA A 1 104 ? -9.662 -7.422 20.668 1.00 71.62 104 ALA A N 1
ATOM 855 C CA . ALA A 1 104 ? -10.199 -8.776 20.772 1.00 71.62 104 ALA A CA 1
ATOM 856 C C . ALA A 1 104 ? -9.896 -9.425 22.136 1.00 71.62 104 ALA A C 1
ATOM 858 O O . ALA A 1 104 ? -10.780 -10.066 22.705 1.00 71.62 104 ALA A O 1
ATOM 859 N N . THR A 1 105 ? -8.687 -9.231 22.667 1.00 72.12 105 THR A N 1
ATOM 860 C CA . THR A 1 105 ? -8.257 -9.779 23.962 1.00 72.12 105 THR A CA 1
ATOM 861 C C . THR A 1 105 ? -8.942 -9.063 25.128 1.00 72.12 105 THR A C 1
ATOM 863 O O . THR A 1 105 ? -9.636 -9.705 25.909 1.00 72.12 105 THR A O 1
ATOM 866 N N . GLU A 1 106 ? -8.884 -7.726 25.186 1.00 69.56 106 GLU A N 1
ATOM 867 C CA . GLU A 1 106 ? -9.618 -6.943 26.194 1.00 69.56 106 GLU A CA 1
ATOM 868 C C . GLU A 1 106 ? -11.133 -7.142 26.074 1.00 69.56 106 GLU A C 1
ATOM 870 O O . GLU A 1 106 ? -11.865 -7.057 27.066 1.00 69.56 106 GLU A O 1
ATOM 875 N N . ALA A 1 107 ? -11.632 -7.403 24.857 1.00 64.88 107 ALA A N 1
ATOM 876 C CA . ALA A 1 107 ? -13.039 -7.691 24.670 1.00 64.88 107 ALA A CA 1
ATOM 877 C C . ALA A 1 107 ? -13.465 -8.970 25.374 1.00 64.88 107 ALA A C 1
ATOM 879 O O . ALA A 1 107 ? -14.579 -8.999 25.898 1.00 64.88 107 ALA A O 1
ATOM 880 N N . HIS A 1 108 ? -12.600 -9.981 25.352 1.00 62.91 108 HIS A N 1
ATOM 881 C CA . HIS A 1 108 ? -12.824 -11.270 25.978 1.00 62.91 108 HIS A CA 1
ATOM 882 C C . HIS A 1 108 ? -12.761 -11.156 27.503 1.00 62.91 108 HIS A C 1
ATOM 884 O O . HIS A 1 108 ? -13.738 -11.498 28.165 1.00 62.91 108 HIS A O 1
ATOM 890 N N . ASP A 1 109 ? -11.690 -10.567 28.040 1.00 66.69 109 ASP A N 1
ATOM 891 C CA . ASP A 1 109 ? -11.454 -10.494 29.488 1.00 66.69 109 ASP A CA 1
ATOM 892 C C . ASP A 1 109 ? -12.515 -9.653 30.214 1.00 66.69 109 ASP A C 1
ATOM 894 O O . ASP A 1 109 ? -12.995 -10.012 31.290 1.00 66.69 109 ASP A O 1
ATOM 898 N N . HIS A 1 110 ? -12.954 -8.550 29.602 1.00 73.94 110 HIS A N 1
ATOM 899 C CA . HIS A 1 110 ? -13.953 -7.673 30.211 1.00 73.94 110 HIS A CA 1
ATOM 900 C C . HIS A 1 110 ? -15.405 -8.073 29.901 1.00 73.94 110 HIS A C 1
ATOM 902 O O . HIS A 1 110 ? -16.322 -7.418 30.394 1.00 73.94 110 HIS A O 1
ATOM 908 N N . TYR A 1 111 ? -15.655 -9.095 29.071 1.00 70.88 111 TYR A N 1
ATOM 909 C CA . TYR A 1 111 ? -17.022 -9.483 28.694 1.00 70.88 111 TYR A CA 1
ATOM 910 C C . TYR A 1 111 ? -17.832 -9.926 29.916 1.00 70.88 111 TYR A C 1
ATOM 912 O O . TYR A 1 111 ? -18.904 -9.383 30.192 1.00 70.88 111 TYR A O 1
ATOM 920 N N . ASP A 1 112 ? -17.275 -10.861 30.683 1.00 75.38 112 ASP A N 1
ATOM 921 C CA . ASP A 1 112 ? -17.921 -11.406 31.875 1.00 75.38 112 ASP A CA 1
ATOM 922 C C . ASP A 1 112 ? -18.022 -10.351 32.979 1.00 75.38 112 ASP A C 1
ATOM 924 O O . ASP A 1 112 ? -19.048 -10.244 33.650 1.00 75.38 112 ASP A O 1
ATOM 928 N N . GLN A 1 113 ? -17.000 -9.500 33.119 1.00 81.62 113 GLN A N 1
ATOM 929 C CA . GLN A 1 113 ? -17.021 -8.392 34.072 1.00 81.62 113 GLN A CA 1
ATOM 930 C C . GLN A 1 113 ? -18.143 -7.391 33.763 1.00 81.62 113 GLN A C 1
ATOM 932 O O . GLN A 1 113 ? -18.875 -6.995 34.669 1.00 81.62 113 GLN A O 1
ATOM 937 N N . VAL A 1 114 ? -18.321 -7.006 32.495 1.00 84.19 114 VAL A N 1
ATOM 938 C CA . VAL A 1 114 ? -19.395 -6.092 32.075 1.00 84.19 114 VAL A CA 1
ATOM 939 C C . VAL A 1 114 ? -20.767 -6.724 32.290 1.00 84.19 114 VAL A C 1
ATOM 941 O O . VAL A 1 114 ? -21.660 -6.062 32.820 1.00 84.19 114 VAL A O 1
ATOM 944 N N . LEU A 1 115 ? -20.950 -7.997 31.923 1.00 83.12 115 LEU A N 1
ATOM 945 C CA . LEU A 1 115 ? -22.216 -8.697 32.155 1.00 83.12 115 LEU A CA 1
ATOM 946 C C . LEU A 1 115 ? -22.553 -8.796 33.645 1.00 83.12 115 LEU A C 1
ATOM 948 O O . LEU A 1 115 ? -23.700 -8.547 34.024 1.00 83.12 115 LEU A O 1
ATOM 952 N N . ASN A 1 116 ? -21.560 -9.088 34.485 1.00 85.94 116 ASN A N 1
ATOM 953 C CA . ASN A 1 116 ? -21.727 -9.124 35.934 1.00 85.94 116 ASN A CA 1
ATOM 954 C C . ASN A 1 116 ? -22.102 -7.745 36.493 1.00 85.94 116 ASN A C 1
ATOM 956 O O . ASN A 1 116 ? -23.079 -7.643 37.231 1.00 85.94 116 ASN A O 1
ATOM 960 N N . LEU A 1 117 ? -21.402 -6.675 36.094 1.00 87.69 117 LEU A N 1
ATOM 961 C CA . LEU A 1 117 ? -21.715 -5.302 36.515 1.00 87.69 117 LEU A CA 1
ATOM 962 C C . LEU A 1 117 ? -23.140 -4.893 36.116 1.00 87.69 117 LEU A C 1
ATOM 964 O O . LEU A 1 117 ? -23.888 -4.366 36.940 1.00 87.69 117 LEU A O 1
ATOM 968 N N . LEU A 1 118 ? -23.552 -5.184 34.878 1.00 87.25 118 LEU A N 1
ATOM 969 C CA . LEU A 1 118 ? -24.915 -4.917 34.405 1.00 87.25 118 LEU A CA 1
ATOM 970 C C . LEU A 1 118 ? -25.964 -5.715 35.195 1.00 87.25 118 LEU A C 1
ATOM 972 O O . LEU A 1 118 ? -27.028 -5.182 35.518 1.00 87.25 118 LEU A O 1
ATOM 976 N N . GLY A 1 119 ? -25.666 -6.974 35.528 1.00 87.06 119 GLY A N 1
ATOM 977 C CA . GLY A 1 119 ? -26.508 -7.816 36.376 1.00 87.06 119 GLY A CA 1
ATOM 978 C C . GLY A 1 119 ? -26.688 -7.238 37.783 1.00 87.06 119 GLY A C 1
ATOM 979 O O . GLY A 1 119 ? -27.823 -7.081 38.237 1.00 87.06 119 GLY A O 1
ATOM 980 N N . THR A 1 120 ? -25.588 -6.856 38.437 1.00 87.50 120 THR A N 1
ATOM 981 C CA . THR A 1 120 ? -25.576 -6.250 39.781 1.00 87.50 120 THR A CA 1
ATOM 982 C C . THR A 1 120 ? -26.318 -4.916 39.820 1.00 87.50 120 THR A C 1
ATOM 984 O O . THR A 1 120 ? -27.146 -4.687 40.708 1.00 87.50 120 THR A O 1
ATOM 987 N N . LEU A 1 121 ? -26.081 -4.047 38.833 1.00 88.56 121 LEU A N 1
ATOM 988 C CA . LEU A 1 121 ? -26.770 -2.761 38.714 1.00 88.56 121 LEU A CA 1
ATOM 989 C C . LEU A 1 121 ? -28.277 -2.955 38.526 1.00 88.56 121 LEU A C 1
ATOM 991 O O . LEU A 1 121 ? -29.073 -2.315 39.213 1.00 88.56 121 LEU A O 1
ATOM 995 N N . ARG A 1 122 ? -28.683 -3.881 37.648 1.00 87.81 122 ARG A N 1
ATOM 996 C CA . ARG A 1 122 ? -30.098 -4.209 37.440 1.00 87.81 122 ARG A CA 1
ATOM 997 C C . ARG A 1 122 ? -30.753 -4.722 38.721 1.00 87.81 122 ARG A C 1
ATOM 999 O O . ARG A 1 122 ? -31.858 -4.289 39.038 1.00 87.81 122 ARG A O 1
ATOM 1006 N N . ALA A 1 123 ? -30.100 -5.642 39.431 1.00 87.56 123 ALA A N 1
ATOM 1007 C CA . ALA A 1 123 ? -30.628 -6.202 40.672 1.00 87.56 123 ALA A CA 1
ATOM 1008 C C . ALA A 1 123 ? -30.829 -5.113 41.738 1.00 87.56 123 ALA A C 1
ATOM 1010 O O . ALA A 1 123 ? -31.901 -5.042 42.336 1.00 87.56 123 ALA A O 1
ATOM 1011 N N . SER A 1 124 ? -29.846 -4.222 41.903 1.00 86.19 124 SER A N 1
ATOM 1012 C CA . SER A 1 124 ? -29.919 -3.090 42.838 1.00 86.19 124 SER A CA 1
ATOM 1013 C C . SER A 1 124 ? -31.071 -2.137 42.505 1.00 86.19 124 SER A C 1
ATOM 1015 O O . SER A 1 124 ? -31.885 -1.812 43.367 1.00 86.19 124 SER A O 1
ATOM 1017 N N . ILE A 1 125 ? -31.219 -1.762 41.232 1.00 86.12 125 ILE A N 1
ATOM 1018 C CA . ILE A 1 125 ? -32.300 -0.867 40.796 1.00 86.12 125 ILE A CA 1
ATOM 1019 C C . ILE A 1 125 ? -33.673 -1.509 41.031 1.00 86.12 125 ILE A C 1
ATOM 1021 O O . ILE A 1 125 ? -34.584 -0.843 41.513 1.00 86.12 125 ILE A O 1
ATOM 1025 N N . LEU A 1 126 ? -33.835 -2.803 40.735 1.00 88.69 126 LEU A N 1
ATOM 1026 C CA . LEU A 1 126 ? -35.112 -3.498 40.933 1.00 88.69 126 LEU A CA 1
ATOM 1027 C C . LEU A 1 126 ? -35.479 -3.673 42.412 1.00 88.69 126 LEU A C 1
ATOM 1029 O O . LEU A 1 126 ? -36.662 -3.638 42.742 1.00 88.69 126 LEU A O 1
ATOM 1033 N N . ALA A 1 127 ? -34.493 -3.886 43.285 1.00 87.75 127 ALA A N 1
ATOM 1034 C CA . ALA A 1 127 ? -34.730 -4.150 44.701 1.00 87.75 127 ALA A CA 1
ATOM 1035 C C . ALA A 1 127 ? -34.969 -2.870 45.513 1.00 87.75 127 ALA A C 1
ATOM 1037 O O . ALA A 1 127 ? -35.852 -2.839 46.367 1.00 87.75 127 ALA A O 1
ATOM 1038 N N . THR A 1 128 ? -34.177 -1.825 45.269 1.00 84.19 128 THR A N 1
ATOM 1039 C CA . THR A 1 128 ? -34.126 -0.639 46.140 1.00 84.19 128 THR A CA 1
ATOM 1040 C C . THR A 1 128 ? -34.289 0.680 45.392 1.00 84.19 128 THR A C 1
ATOM 1042 O O . THR A 1 128 ? -34.279 1.733 46.023 1.00 84.19 128 THR A O 1
ATOM 1045 N N . ASN A 1 129 ? -34.450 0.653 44.064 1.00 81.00 129 ASN A N 1
ATOM 1046 C CA . ASN A 1 129 ? -34.464 1.838 43.200 1.00 81.00 129 ASN A CA 1
ATOM 1047 C C . ASN A 1 129 ? -33.202 2.716 43.344 1.00 81.00 129 ASN A C 1
ATOM 1049 O O . ASN A 1 129 ? -33.232 3.924 43.110 1.00 81.00 129 ASN A O 1
ATOM 1053 N N . THR A 1 130 ? -32.080 2.103 43.736 1.00 79.06 130 THR A N 1
ATOM 1054 C CA . THR A 1 130 ? -30.768 2.745 43.889 1.00 79.06 130 THR A CA 1
ATOM 1055 C C . THR A 1 130 ? -29.727 2.061 43.002 1.00 79.06 130 THR A C 1
ATOM 1057 O O . THR A 1 130 ? -29.915 0.933 42.549 1.00 79.06 130 THR A O 1
ATOM 1060 N N . HIS A 1 131 ? -28.623 2.753 42.720 1.00 79.06 131 HIS A N 1
ATOM 1061 C CA . HIS A 1 131 ? -27.516 2.237 41.914 1.00 79.06 131 HIS A CA 1
ATOM 1062 C C . HIS A 1 131 ? -26.170 2.601 42.542 1.00 79.06 131 HIS A C 1
ATOM 1064 O O . HIS A 1 131 ? -26.027 3.646 43.177 1.00 79.06 131 HIS A O 1
ATOM 1070 N N . SER A 1 132 ? -25.178 1.735 42.343 1.00 86.62 132 SER A N 1
ATOM 1071 C CA . SER A 1 132 ? -23.799 1.970 42.769 1.00 86.62 132 SER A CA 1
ATOM 1072 C C . SER A 1 132 ? -23.102 2.895 41.775 1.00 86.62 132 SER A C 1
ATOM 1074 O O . SER A 1 132 ? -22.943 2.562 40.600 1.00 86.62 132 SER A O 1
ATOM 1076 N N . THR A 1 133 ? -22.671 4.065 42.240 1.00 86.12 133 THR A N 1
ATOM 1077 C CA . THR A 1 133 ? -21.879 5.005 41.433 1.00 86.12 133 THR A CA 1
ATOM 1078 C C . THR A 1 133 ? -20.511 4.431 41.063 1.00 86.12 133 THR A C 1
ATOM 1080 O O . THR A 1 133 ? -20.031 4.680 39.962 1.00 86.12 133 THR A O 1
ATOM 1083 N N . ALA A 1 134 ? -19.911 3.613 41.933 1.00 88.31 134 ALA A N 1
ATOM 1084 C CA . ALA A 1 134 ? -18.635 2.949 41.668 1.00 88.31 134 ALA A CA 1
ATOM 1085 C C . ALA A 1 134 ? -18.744 1.898 40.548 1.00 88.31 134 ALA A C 1
ATOM 1087 O O . ALA A 1 134 ? -17.869 1.823 39.683 1.00 88.31 134 ALA A O 1
ATOM 1088 N N . ASP A 1 135 ? -19.837 1.130 40.520 1.00 87.25 135 ASP A N 1
ATOM 1089 C CA . ASP A 1 135 ? -20.074 0.138 39.462 1.00 87.25 135 ASP A CA 1
ATOM 1090 C C . ASP A 1 135 ? -20.342 0.821 38.117 1.00 87.25 135 ASP A C 1
ATOM 1092 O O . ASP A 1 135 ? -19.851 0.366 37.082 1.00 87.25 135 ASP A O 1
ATOM 1096 N N . LEU A 1 136 ? -21.075 1.943 38.126 1.00 87.44 136 LEU A N 1
ATOM 1097 C CA . LEU A 1 136 ? -21.288 2.764 36.932 1.00 87.44 136 LEU A CA 1
ATOM 1098 C C . LEU A 1 136 ? -19.977 3.354 36.398 1.00 87.44 136 LEU A C 1
ATOM 1100 O O . LEU A 1 136 ? -19.748 3.309 35.191 1.00 87.44 136 LEU A O 1
ATOM 1104 N N . GLU A 1 137 ? -19.104 3.864 37.269 1.00 90.56 137 GLU A N 1
ATOM 1105 C CA . GLU A 1 137 ? -17.810 4.421 36.853 1.00 90.56 137 GLU A CA 1
ATOM 1106 C C . GLU A 1 137 ? -16.854 3.331 36.339 1.00 90.56 137 GLU A C 1
ATOM 1108 O O . GLU A 1 137 ? -16.142 3.526 35.350 1.00 90.56 137 GLU A O 1
ATOM 1113 N N . THR A 1 138 ? -16.895 2.139 36.942 1.00 89.31 138 THR A N 1
ATOM 1114 C CA . THR A 1 138 ? -16.147 0.968 36.459 1.00 89.31 138 THR A CA 1
ATOM 1115 C C . THR A 1 138 ? -16.635 0.552 35.072 1.00 89.31 138 THR A C 1
ATOM 1117 O O . THR A 1 138 ? -15.831 0.373 34.155 1.00 89.31 138 THR A O 1
ATOM 1120 N N . LEU A 1 139 ? -17.956 0.456 34.883 1.00 87.00 139 LEU A N 1
ATOM 1121 C CA . LEU A 1 139 ? -18.554 0.140 33.589 1.00 87.00 139 LEU A CA 1
ATOM 1122 C C . LEU A 1 139 ? -18.168 1.181 32.531 1.00 87.00 139 LEU A C 1
ATOM 1124 O O . LEU A 1 139 ? -17.772 0.813 31.425 1.00 87.00 139 LEU A O 1
ATOM 1128 N N . ARG A 1 140 ? -18.233 2.470 32.879 1.00 86.56 140 ARG A N 1
ATOM 1129 C CA . ARG A 1 140 ? -17.816 3.567 32.004 1.00 86.56 140 ARG A CA 1
ATOM 1130 C C . ARG A 1 140 ? -16.356 3.427 31.585 1.00 86.56 140 ARG A C 1
ATOM 1132 O O . ARG A 1 140 ? -16.078 3.479 30.394 1.00 86.56 140 ARG A O 1
ATOM 1139 N N . THR A 1 141 ? -15.447 3.194 32.528 1.00 88.31 141 THR A N 1
ATOM 1140 C CA . THR A 1 141 ? -14.008 3.054 32.247 1.00 88.31 141 THR A CA 1
ATOM 1141 C C . THR A 1 141 ? -13.734 1.939 31.234 1.00 88.31 141 THR A C 1
ATOM 1143 O O . THR A 1 141 ? -12.976 2.130 30.280 1.00 88.31 141 THR A O 1
ATOM 1146 N N . ILE A 1 142 ? -14.398 0.789 31.394 1.00 84.19 142 ILE A N 1
ATOM 1147 C CA . ILE A 1 142 ? -14.277 -0.343 30.464 1.00 84.19 142 ILE A CA 1
ATOM 1148 C C . ILE A 1 142 ? -14.821 0.022 29.072 1.00 84.19 142 ILE A C 1
ATOM 1150 O O . ILE A 1 142 ? -14.209 -0.308 28.053 1.00 84.19 142 ILE A O 1
ATOM 1154 N N . VAL A 1 143 ? -15.975 0.694 29.007 1.00 82.81 143 VAL A N 1
ATOM 1155 C CA . VAL A 1 143 ? -16.597 1.106 27.739 1.00 82.81 143 VAL A CA 1
ATOM 1156 C C . VAL A 1 143 ? -15.752 2.165 27.023 1.00 82.81 143 VAL A C 1
ATOM 1158 O O . VAL A 1 143 ? -15.495 2.016 25.827 1.00 82.81 143 VAL A O 1
ATOM 1161 N N . ASP A 1 144 ? -15.262 3.182 27.732 1.00 85.25 144 ASP A N 1
ATOM 1162 C CA . ASP A 1 144 ? -14.453 4.273 27.175 1.00 85.25 144 ASP A CA 1
ATOM 1163 C C . ASP A 1 144 ? -13.148 3.742 26.554 1.00 85.25 144 ASP A C 1
ATOM 1165 O O . ASP A 1 144 ? -12.784 4.127 25.438 1.00 85.25 144 ASP A O 1
ATOM 1169 N N . ALA A 1 145 ? -12.479 2.779 27.202 1.00 83.62 145 ALA A N 1
ATOM 1170 C CA . ALA A 1 145 ? -11.303 2.110 26.638 1.00 83.62 145 ALA A CA 1
ATOM 1171 C C . ALA A 1 145 ? -11.609 1.423 25.290 1.00 83.62 145 ALA A C 1
ATOM 1173 O O . ALA A 1 145 ? -10.869 1.584 24.312 1.00 83.62 145 ALA A O 1
ATOM 1174 N N . ARG A 1 146 ? -12.750 0.729 25.188 1.00 79.12 146 ARG A N 1
ATOM 1175 C CA . ARG A 1 146 ? -13.182 0.071 23.942 1.00 79.12 146 ARG A CA 1
ATOM 1176 C C . ARG A 1 146 ? -13.549 1.064 22.846 1.00 79.12 146 ARG A C 1
ATOM 1178 O O . ARG A 1 146 ? -13.251 0.815 21.673 1.00 79.12 146 ARG A O 1
ATOM 1185 N N . VAL A 1 147 ? -14.191 2.176 23.201 1.00 83.00 147 VAL A N 1
ATOM 1186 C CA . VAL A 1 147 ? -14.503 3.254 22.253 1.00 83.00 147 VAL A CA 1
ATOM 1187 C C . VAL A 1 147 ? -13.207 3.831 21.681 1.00 83.00 147 VAL A C 1
ATOM 1189 O O . VAL A 1 147 ? -13.086 3.959 20.461 1.00 83.00 147 VAL A O 1
ATOM 11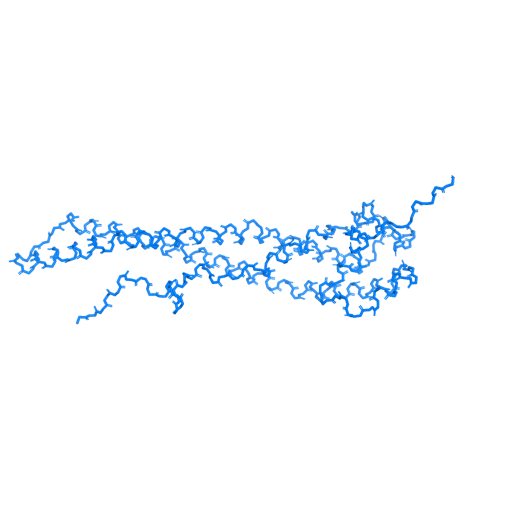92 N N . ASN A 1 148 ? -12.199 4.066 22.526 1.00 86.31 148 ASN A N 1
ATOM 1193 C CA . ASN A 1 148 ? -10.887 4.557 22.100 1.00 86.31 148 ASN A CA 1
ATOM 1194 C C . ASN A 1 148 ? -10.181 3.596 21.131 1.00 86.31 148 ASN A C 1
ATOM 1196 O O . ASN A 1 148 ? -9.685 4.024 20.086 1.00 86.31 148 ASN A O 1
ATOM 1200 N N . LEU A 1 149 ? -10.163 2.293 21.429 1.00 84.75 149 LEU A N 1
ATOM 1201 C CA . LEU A 1 149 ? -9.598 1.283 20.526 1.00 84.75 149 LEU A CA 1
ATOM 1202 C C . LEU A 1 149 ? -10.336 1.244 19.180 1.00 84.75 149 LEU A C 1
ATOM 1204 O O . LEU A 1 149 ? -9.696 1.236 18.129 1.00 84.75 149 LEU A O 1
ATOM 1208 N N . SER A 1 150 ? -11.671 1.289 19.202 1.00 82.69 150 SER A N 1
ATOM 1209 C CA . SER A 1 150 ? -12.499 1.307 17.986 1.00 82.69 150 SER A CA 1
ATOM 1210 C C . SER A 1 150 ? -12.218 2.543 17.123 1.00 82.69 150 SER A C 1
ATOM 1212 O O . SER A 1 150 ? -12.102 2.433 15.902 1.00 82.69 150 SER A O 1
ATOM 1214 N N . SER A 1 151 ? -12.048 3.714 17.750 1.00 86.94 151 SER A N 1
ATOM 1215 C CA . SER A 1 151 ? -11.662 4.948 17.054 1.00 86.94 151 SER A CA 1
ATOM 1216 C C . SER A 1 151 ? -10.292 4.810 16.393 1.00 86.94 151 SER A C 1
ATOM 1218 O O . SER A 1 151 ? -10.158 5.071 15.202 1.00 86.94 151 SER A O 1
ATOM 1220 N N . ARG A 1 152 ? -9.290 4.299 17.120 1.00 88.50 152 ARG A N 1
ATOM 1221 C CA . ARG A 1 152 ? -7.938 4.083 16.577 1.00 88.50 152 ARG A CA 1
ATOM 1222 C C . ARG A 1 152 ? -7.925 3.111 15.397 1.00 88.50 152 ARG A C 1
ATOM 1224 O O . ARG A 1 152 ? -7.169 3.319 14.451 1.00 88.50 152 ARG A O 1
ATOM 1231 N N . MET A 1 153 ? -8.757 2.064 15.422 1.00 85.81 153 MET A N 1
ATOM 1232 C CA . MET A 1 153 ? -8.909 1.174 14.264 1.00 85.81 153 MET A CA 1
ATOM 1233 C C . MET A 1 153 ? -9.461 1.914 13.050 1.00 85.81 153 MET A C 1
ATOM 1235 O O . MET A 1 153 ? -8.927 1.760 11.953 1.00 85.81 153 MET A O 1
ATOM 1239 N N . LYS A 1 154 ? -10.515 2.716 13.244 1.00 86.50 154 LYS A N 1
ATOM 1240 C CA . LYS A 1 154 ? -11.123 3.521 12.180 1.00 86.50 154 LYS A CA 1
ATOM 1241 C C . LYS A 1 154 ? -10.103 4.482 11.571 1.00 86.50 154 LYS A C 1
ATOM 1243 O O . LYS A 1 154 ? -9.987 4.532 10.349 1.00 86.50 154 LYS A O 1
ATOM 1248 N N . ASP A 1 155 ? -9.348 5.191 12.403 1.00 91.19 155 ASP A N 1
ATOM 1249 C CA . ASP A 1 155 ? -8.359 6.171 11.949 1.00 91.19 155 ASP A CA 1
ATOM 1250 C C . ASP A 1 155 ? -7.234 5.500 11.148 1.00 91.19 155 ASP A C 1
ATOM 1252 O O . ASP A 1 155 ? -6.932 5.921 10.030 1.00 91.19 155 ASP A O 1
ATOM 1256 N N . ASN A 1 156 ? -6.684 4.390 11.652 1.00 89.75 156 ASN A N 1
ATOM 1257 C CA . ASN A 1 156 ? -5.666 3.614 10.939 1.00 89.75 156 ASN A CA 1
ATOM 1258 C C . ASN A 1 156 ? -6.192 3.051 9.607 1.00 89.75 156 ASN A C 1
ATOM 1260 O O . ASN A 1 156 ? -5.493 3.099 8.595 1.00 89.75 156 ASN A O 1
ATOM 1264 N N . ALA A 1 157 ? -7.417 2.518 9.589 1.00 86.50 157 ALA A N 1
ATOM 1265 C CA . ALA A 1 157 ? -8.023 1.972 8.377 1.00 86.50 157 ALA A CA 1
ATOM 1266 C C . ALA A 1 157 ? -8.260 3.060 7.320 1.00 86.50 157 ALA A C 1
ATOM 1268 O O . ALA A 1 157 ? -7.915 2.862 6.155 1.00 86.50 157 ALA A O 1
ATOM 1269 N N . ASN A 1 158 ? -8.788 4.219 7.725 1.00 88.75 158 ASN A N 1
ATOM 1270 C CA . ASN A 1 158 ? -8.988 5.360 6.834 1.00 88.75 158 ASN A CA 1
ATOM 1271 C C . ASN A 1 158 ? -7.662 5.846 6.249 1.00 88.75 158 ASN A C 1
ATOM 1273 O O . ASN A 1 158 ? -7.563 6.020 5.037 1.00 88.75 158 ASN A O 1
ATOM 1277 N N . TYR A 1 159 ? -6.626 5.971 7.081 1.00 91.56 159 TYR A N 1
ATOM 1278 C CA . TYR A 1 159 ? -5.301 6.382 6.627 1.00 91.56 159 TYR A CA 1
ATOM 1279 C C . TYR A 1 159 ? -4.720 5.419 5.578 1.00 91.56 159 TYR A C 1
ATOM 1281 O O . TYR A 1 159 ? -4.236 5.850 4.532 1.00 91.56 159 TYR A O 1
ATOM 1289 N N . ILE A 1 160 ? -4.834 4.102 5.798 1.00 88.88 160 ILE A N 1
ATOM 1290 C CA . ILE A 1 160 ? -4.420 3.092 4.808 1.00 88.88 160 ILE A CA 1
ATOM 1291 C C . ILE A 1 160 ? -5.209 3.256 3.503 1.00 88.88 160 ILE A C 1
ATOM 1293 O O . ILE A 1 160 ? -4.615 3.252 2.425 1.00 88.88 160 ILE A O 1
ATOM 1297 N N . VAL A 1 161 ? -6.534 3.417 3.576 1.00 87.56 161 VAL A N 1
ATOM 1298 C CA . VAL A 1 161 ? -7.388 3.588 2.389 1.00 87.56 161 VAL A CA 1
ATOM 1299 C C . VAL A 1 161 ? -7.001 4.840 1.603 1.00 87.56 161 VAL A C 1
ATOM 1301 O O . VAL A 1 161 ? -6.850 4.760 0.385 1.00 87.56 161 VAL A O 1
ATOM 1304 N N . GLU A 1 162 ? -6.795 5.972 2.271 1.00 91.00 162 GLU A N 1
ATOM 1305 C CA . GLU A 1 162 ? -6.377 7.226 1.638 1.00 91.00 162 GLU A CA 1
ATOM 1306 C C . GLU A 1 162 ? -5.029 7.083 0.922 1.00 91.00 162 GLU A C 1
ATOM 1308 O O . GLU A 1 162 ? -4.896 7.479 -0.241 1.00 91.00 162 GLU A O 1
ATOM 1313 N N . LEU A 1 163 ? -4.046 6.448 1.571 1.00 89.50 163 LEU A N 1
ATOM 1314 C CA . LEU A 1 163 ? -2.740 6.174 0.969 1.00 89.50 163 LEU A CA 1
ATOM 1315 C C . LEU A 1 163 ? -2.859 5.279 -0.268 1.00 89.50 163 LEU A C 1
ATOM 1317 O O . LEU A 1 163 ? -2.311 5.608 -1.323 1.00 89.50 163 LEU A O 1
ATOM 1321 N N . LEU A 1 164 ? -3.599 4.173 -0.166 1.00 86.81 164 LEU A N 1
ATOM 1322 C CA . LEU A 1 164 ? -3.794 3.230 -1.270 1.00 86.81 164 LEU A CA 1
ATOM 1323 C C . LEU A 1 164 ? -4.547 3.868 -2.442 1.00 86.81 164 LEU A C 1
ATOM 1325 O O . LEU A 1 164 ? -4.186 3.647 -3.598 1.00 86.81 164 LEU A O 1
ATOM 1329 N N . GLN A 1 165 ? -5.551 4.702 -2.169 1.00 87.94 165 GLN A N 1
ATOM 1330 C CA . GLN A 1 165 ? -6.243 5.471 -3.203 1.00 87.94 165 GLN A CA 1
ATOM 1331 C C . GLN A 1 165 ? -5.307 6.472 -3.883 1.00 87.94 165 GLN A C 1
ATOM 1333 O O . GLN A 1 165 ? -5.334 6.593 -5.108 1.00 87.94 165 GLN A O 1
ATOM 1338 N N . GLY A 1 166 ? -4.461 7.163 -3.114 1.00 86.06 166 GLY A N 1
ATOM 1339 C CA . GLY A 1 166 ? -3.436 8.054 -3.652 1.00 86.06 166 GLY A CA 1
ATOM 1340 C C . GLY A 1 166 ? -2.476 7.320 -4.591 1.00 86.06 166 GLY A C 1
ATOM 1341 O O . GLY A 1 166 ? -2.248 7.770 -5.713 1.00 86.06 166 GLY A O 1
ATOM 1342 N N . ILE A 1 167 ? -1.989 6.148 -4.177 1.00 83.62 167 ILE A N 1
ATOM 1343 C CA . ILE A 1 167 ? -1.123 5.287 -4.993 1.00 83.62 167 ILE A CA 1
ATOM 1344 C C . ILE A 1 167 ? -1.844 4.844 -6.278 1.00 83.62 167 ILE A C 1
ATOM 1346 O O . ILE A 1 167 ? -1.293 4.970 -7.374 1.00 83.62 167 ILE A O 1
ATOM 1350 N N . ASN A 1 168 ? -3.098 4.395 -6.169 1.00 80.44 168 ASN A N 1
ATOM 1351 C CA . ASN A 1 168 ? -3.890 3.926 -7.307 1.00 80.44 168 ASN A CA 1
ATOM 1352 C C . ASN A 1 168 ? -4.196 5.031 -8.335 1.00 80.44 168 ASN A C 1
ATOM 1354 O O . ASN A 1 168 ? -4.344 4.741 -9.517 1.00 80.44 168 ASN A O 1
ATOM 1358 N N . ARG A 1 169 ? -4.267 6.304 -7.923 1.00 86.06 169 ARG A N 1
ATOM 1359 C CA . ARG A 1 169 ? -4.433 7.433 -8.859 1.00 86.06 169 ARG A CA 1
ATOM 1360 C C . ARG A 1 169 ? -3.172 7.694 -9.686 1.00 86.06 169 ARG A C 1
ATOM 1362 O O . ARG A 1 169 ? -3.282 8.079 -10.846 1.00 86.06 169 ARG A O 1
ATOM 1369 N N . SER A 1 170 ? -1.987 7.488 -9.110 1.00 81.06 170 SER A N 1
ATOM 1370 C CA . SER A 1 170 ? -0.706 7.771 -9.774 1.00 81.06 170 SER A CA 1
ATOM 1371 C C . SER A 1 170 ? -0.215 6.622 -10.658 1.00 81.06 170 SER A C 1
ATOM 1373 O O . SER A 1 170 ? 0.318 6.866 -11.741 1.00 81.06 170 SER A O 1
ATOM 1375 N N . LEU A 1 171 ? -0.414 5.369 -10.232 1.00 79.94 171 LEU A N 1
ATOM 1376 C CA . LEU A 1 171 ? 0.142 4.192 -10.910 1.00 79.94 171 LEU A CA 1
ATOM 1377 C C . LEU A 1 171 ? -0.248 4.057 -12.396 1.00 79.94 171 LEU A C 1
ATOM 1379 O O . LEU A 1 171 ? 0.657 3.833 -13.201 1.00 79.94 171 LEU A O 1
ATOM 1383 N N . PRO A 1 172 ? -1.521 4.210 -12.816 1.00 79.25 172 PRO A N 1
ATOM 1384 C CA . PRO A 1 172 ? -1.906 4.002 -14.214 1.00 79.25 172 PRO A CA 1
ATOM 1385 C C . PRO A 1 172 ? -1.209 4.965 -15.177 1.00 79.25 172 PRO A C 1
ATOM 1387 O O . PRO A 1 172 ? -0.743 4.554 -16.240 1.00 79.25 172 PRO A O 1
ATOM 1390 N N . ALA A 1 173 ? -1.097 6.240 -14.790 1.00 80.81 173 ALA A N 1
ATOM 1391 C CA . ALA A 1 173 ? -0.403 7.246 -15.584 1.00 80.81 173 ALA A CA 1
ATOM 1392 C C . ALA A 1 173 ? 1.098 6.941 -15.666 1.00 80.81 173 ALA A C 1
ATOM 1394 O O . ALA A 1 173 ? 1.665 6.984 -16.757 1.00 80.81 173 ALA A O 1
ATOM 1395 N N . CYS A 1 174 ? 1.722 6.556 -14.546 1.00 81.56 174 CYS A N 1
ATOM 1396 C CA . CYS A 1 174 ? 3.128 6.158 -14.537 1.00 81.56 174 CYS A CA 1
ATOM 1397 C C . CYS A 1 174 ? 3.393 4.955 -15.440 1.00 81.56 174 CYS A C 1
ATOM 1399 O O . CYS A 1 174 ? 4.301 5.007 -16.261 1.00 81.56 174 CYS A O 1
ATOM 1401 N N . ILE A 1 175 ? 2.577 3.902 -15.346 1.00 77.88 175 ILE A N 1
ATOM 1402 C CA . ILE A 1 175 ? 2.716 2.699 -16.178 1.00 77.88 175 ILE A CA 1
ATOM 1403 C C . ILE A 1 175 ? 2.557 3.048 -17.661 1.00 77.88 175 ILE A C 1
ATOM 1405 O O . ILE A 1 175 ? 3.369 2.624 -18.482 1.00 77.88 175 ILE A O 1
ATOM 1409 N N . LYS A 1 176 ? 1.550 3.858 -18.013 1.00 76.94 176 LYS A N 1
ATOM 1410 C CA . LYS A 1 176 ? 1.340 4.313 -19.394 1.00 76.94 176 LYS A CA 1
ATOM 1411 C C . LYS A 1 176 ? 2.554 5.081 -19.924 1.00 76.94 176 LYS A C 1
ATOM 1413 O O . LYS A 1 176 ? 3.026 4.784 -21.017 1.00 76.94 176 LYS A O 1
ATOM 1418 N N . ASN A 1 177 ? 3.056 6.042 -19.151 1.00 80.12 177 ASN A N 1
ATOM 1419 C CA . ASN A 1 177 ? 4.200 6.864 -19.542 1.00 80.12 177 ASN A CA 1
ATOM 1420 C C . ASN A 1 177 ? 5.477 6.036 -19.666 1.00 80.12 177 ASN A C 1
ATOM 1422 O O . ASN A 1 177 ? 6.212 6.210 -20.631 1.00 80.12 177 ASN A O 1
ATOM 1426 N N . ILE A 1 178 ? 5.709 5.111 -18.728 1.00 81.12 178 ILE A N 1
ATOM 1427 C CA . ILE A 1 178 ? 6.829 4.172 -18.787 1.00 81.12 178 ILE A CA 1
ATOM 1428 C C . ILE A 1 178 ? 6.750 3.396 -20.087 1.00 81.12 178 ILE A C 1
ATOM 1430 O O . ILE A 1 178 ? 7.694 3.494 -20.852 1.00 81.12 178 ILE A O 1
ATOM 1434 N N . ASN A 1 179 ? 5.629 2.726 -20.375 1.00 74.44 179 ASN A N 1
ATOM 1435 C CA . ASN A 1 179 ? 5.450 1.928 -21.591 1.00 74.44 179 ASN A CA 1
ATOM 1436 C C . ASN A 1 179 ? 5.643 2.738 -22.882 1.00 74.44 179 ASN A C 1
ATOM 1438 O O . ASN A 1 179 ? 6.164 2.205 -23.857 1.00 74.44 179 ASN A O 1
ATOM 1442 N N . GLN A 1 180 ? 5.255 4.014 -22.907 1.00 78.44 180 GLN A N 1
ATOM 1443 C CA . GLN A 1 180 ? 5.500 4.867 -24.071 1.00 78.44 180 GLN A CA 1
ATOM 1444 C C . GLN A 1 180 ? 6.985 5.222 -24.209 1.00 78.44 180 GLN A C 1
ATOM 1446 O O . GLN A 1 180 ? 7.580 4.951 -25.247 1.00 78.44 180 GLN A O 1
ATOM 1451 N N . SER A 1 181 ? 7.603 5.751 -23.147 1.00 80.19 181 SER A N 1
ATOM 1452 C CA . SER A 1 181 ? 9.031 6.099 -23.122 1.00 80.19 181 SER A CA 1
ATOM 1453 C C . SER A 1 181 ? 9.917 4.936 -23.555 1.00 80.19 181 SER A C 1
ATOM 1455 O O . SER A 1 181 ? 10.898 5.083 -24.270 1.00 80.19 181 SER A O 1
ATOM 1457 N N . VAL A 1 182 ? 9.543 3.758 -23.099 1.00 75.81 182 VAL A N 1
ATOM 1458 C CA . VAL A 1 182 ? 10.131 2.470 -23.411 1.00 75.81 182 VAL A CA 1
ATOM 1459 C C . VAL A 1 182 ? 10.080 2.136 -24.902 1.00 75.81 182 VAL A C 1
ATOM 1461 O O . VAL A 1 182 ? 11.090 1.719 -25.470 1.00 75.81 182 VAL A O 1
ATOM 1464 N N . ALA A 1 183 ? 8.919 2.313 -25.535 1.00 72.25 183 ALA A N 1
ATOM 1465 C CA . ALA A 1 183 ? 8.734 2.042 -26.952 1.00 72.25 183 ALA A CA 1
ATOM 1466 C C . ALA A 1 183 ? 9.552 3.032 -27.787 1.00 72.25 183 ALA A C 1
ATOM 1468 O O . ALA A 1 183 ? 10.233 2.624 -28.727 1.00 72.25 183 ALA A O 1
ATOM 1469 N N . ASP A 1 184 ? 9.562 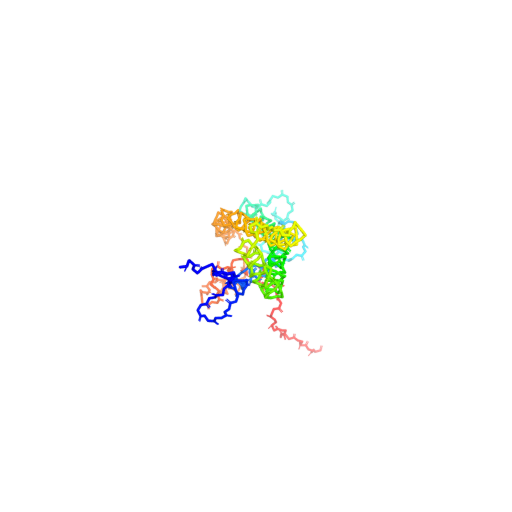4.300 -27.374 1.00 74.06 184 ASP A N 1
ATOM 1470 C CA . ASP A 1 184 ? 10.320 5.367 -28.024 1.00 74.06 184 ASP A CA 1
ATOM 1471 C C . ASP A 1 184 ? 11.837 5.129 -27.912 1.00 74.06 184 ASP A C 1
ATOM 1473 O O . ASP A 1 184 ? 12.574 5.281 -28.887 1.00 74.06 184 ASP A O 1
ATOM 1477 N N . LEU A 1 185 ? 12.319 4.691 -26.743 1.00 74.81 185 LEU A N 1
ATOM 1478 C CA . LEU A 1 185 ? 13.730 4.356 -26.531 1.00 74.81 185 LEU A CA 1
ATOM 1479 C C . LEU A 1 185 ? 14.155 3.093 -27.275 1.00 74.81 185 LEU A C 1
ATOM 1481 O O . LEU A 1 185 ? 15.294 3.014 -27.720 1.00 74.81 185 LEU A O 1
ATOM 1485 N N . ASN A 1 186 ? 13.265 2.117 -27.457 1.00 70.56 186 ASN A N 1
ATOM 1486 C CA . ASN A 1 186 ? 13.575 0.902 -28.212 1.00 70.56 186 ASN A CA 1
ATOM 1487 C C . ASN A 1 186 ? 13.922 1.184 -29.686 1.00 70.56 186 ASN A C 1
ATOM 1489 O O . ASN A 1 186 ? 14.650 0.410 -30.295 1.00 70.56 186 ASN A O 1
ATOM 1493 N N . VAL A 1 187 ? 13.424 2.288 -30.253 1.00 68.12 187 VAL A N 1
ATOM 1494 C CA . VAL A 1 187 ? 13.784 2.747 -31.608 1.00 68.12 187 VAL A CA 1
ATOM 1495 C C . VAL A 1 187 ? 15.153 3.442 -31.627 1.00 68.12 187 VAL A C 1
ATOM 1497 O O . VAL A 1 187 ? 15.808 3.497 -32.664 1.00 68.12 187 VAL A O 1
ATOM 1500 N N . PHE A 1 188 ? 15.590 3.978 -30.485 1.00 67.12 188 PHE A N 1
ATOM 1501 C CA . PHE A 1 188 ? 16.784 4.811 -30.362 1.00 67.12 188 PHE A CA 1
ATOM 1502 C C . PHE A 1 188 ? 18.028 4.051 -29.873 1.00 67.12 188 PHE A C 1
ATOM 1504 O O . PHE A 1 188 ? 19.149 4.371 -30.271 1.00 67.12 188 PHE A O 1
ATOM 1511 N N . CYS A 1 189 ? 17.850 3.079 -28.983 1.00 70.75 189 CYS A N 1
ATOM 1512 C CA . CYS A 1 189 ? 18.949 2.363 -28.348 1.00 70.75 189 CYS A CA 1
ATOM 1513 C C . CYS A 1 189 ? 19.603 1.339 -29.278 1.00 70.75 189 CYS A C 1
ATOM 1515 O O . CYS A 1 189 ? 18.972 0.753 -30.157 1.00 70.75 189 CYS A O 1
ATOM 1517 N N . VAL A 1 190 ? 20.893 1.104 -29.049 1.00 67.75 190 VAL A N 1
ATOM 1518 C CA . VAL A 1 190 ? 21.691 0.139 -29.805 1.00 67.75 190 VAL A CA 1
ATOM 1519 C C . VAL A 1 190 ? 21.716 -1.179 -29.040 1.00 67.75 190 VAL A C 1
ATOM 1521 O O . VAL A 1 190 ? 22.281 -1.248 -27.951 1.00 67.75 190 VAL A O 1
ATOM 1524 N N . PHE A 1 191 ? 21.128 -2.218 -29.626 1.00 66.38 191 PHE A N 1
ATOM 1525 C CA . PHE A 1 191 ? 21.146 -3.580 -29.098 1.00 66.38 191 PHE A CA 1
ATOM 1526 C C . PHE A 1 191 ? 21.907 -4.521 -30.028 1.00 66.38 191 PHE A C 1
ATOM 1528 O O . PHE A 1 191 ? 21.901 -4.356 -31.251 1.00 66.38 191 PHE A O 1
ATOM 1535 N N . THR A 1 192 ? 22.522 -5.554 -29.460 1.00 64.69 192 THR A N 1
ATOM 1536 C CA . THR A 1 192 ? 23.011 -6.697 -30.236 1.00 64.69 192 THR A CA 1
ATOM 1537 C C . THR A 1 192 ? 21.840 -7.537 -30.761 1.00 64.69 192 THR A C 1
ATOM 1539 O O . THR A 1 192 ? 20.729 -7.511 -30.229 1.00 64.69 192 THR A O 1
ATOM 1542 N N . ALA A 1 193 ? 22.079 -8.339 -31.802 1.00 67.69 193 ALA A N 1
ATOM 1543 C CA . ALA A 1 193 ? 21.044 -9.199 -32.382 1.00 67.69 193 ALA A CA 1
ATOM 1544 C C . ALA A 1 193 ? 20.477 -10.227 -31.380 1.00 67.69 193 ALA A C 1
ATOM 1546 O O . ALA A 1 193 ? 19.291 -10.555 -31.437 1.00 67.69 193 ALA A O 1
ATOM 1547 N N . ASP A 1 194 ? 21.299 -10.721 -30.451 1.00 64.44 194 ASP A N 1
ATOM 1548 C CA . ASP A 1 194 ? 20.868 -11.685 -29.434 1.00 64.44 194 ASP A CA 1
ATOM 1549 C C . ASP A 1 194 ? 20.060 -11.025 -28.313 1.00 64.44 194 ASP A C 1
ATOM 1551 O O . ASP A 1 194 ? 19.078 -11.601 -27.840 1.00 64.44 194 ASP A O 1
ATOM 1555 N N . GLU A 1 195 ? 20.401 -9.792 -27.934 1.00 64.88 195 GLU A N 1
ATOM 1556 C CA . GLU A 1 195 ? 19.566 -8.974 -27.048 1.00 64.88 195 GLU A CA 1
ATOM 1557 C C . GLU A 1 195 ? 18.219 -8.671 -27.713 1.00 64.88 195 GLU A C 1
ATOM 1559 O O . GLU A 1 195 ? 17.173 -8.888 -27.101 1.00 64.88 195 GLU A O 1
ATOM 1564 N N . GLN A 1 196 ? 18.217 -8.311 -29.000 1.00 63.53 196 GLN A N 1
ATOM 1565 C CA . GLN A 1 196 ? 16.991 -8.058 -29.758 1.00 63.53 196 GLN A CA 1
ATOM 1566 C C . GLN A 1 196 ? 16.077 -9.296 -29.820 1.00 63.53 196 GLN A C 1
ATOM 1568 O O . GLN A 1 196 ? 14.858 -9.179 -29.661 1.00 63.53 196 GLN A O 1
ATOM 1573 N N . LYS A 1 197 ? 16.642 -10.500 -29.997 1.00 60.47 197 LYS A N 1
ATOM 1574 C CA . LYS A 1 197 ? 15.891 -11.772 -29.972 1.00 60.47 197 LYS A CA 1
ATOM 1575 C C . LYS A 1 197 ? 15.265 -12.054 -28.605 1.00 60.47 197 LYS A C 1
ATOM 1577 O O . LYS A 1 197 ? 14.114 -12.482 -28.550 1.00 60.47 197 LYS A O 1
ATOM 1582 N N . LYS A 1 198 ? 15.983 -11.782 -27.508 1.00 58.19 198 LYS A N 1
ATOM 1583 C CA . LYS A 1 198 ? 15.457 -11.918 -26.135 1.00 58.19 198 LYS A CA 1
ATOM 1584 C C . LYS A 1 198 ? 14.338 -10.910 -25.851 1.00 58.19 198 LYS A C 1
ATOM 1586 O O . LYS A 1 198 ? 13.329 -11.269 -25.254 1.00 58.19 198 LYS A O 1
ATOM 1591 N N . ILE A 1 199 ? 14.477 -9.675 -26.337 1.00 54.91 199 ILE A N 1
ATOM 1592 C CA . ILE A 1 199 ? 13.487 -8.591 -26.185 1.00 54.91 199 ILE A CA 1
ATOM 1593 C C . ILE A 1 199 ? 12.173 -8.889 -26.933 1.00 54.91 199 ILE A C 1
ATOM 1595 O O . ILE A 1 199 ? 11.103 -8.439 -26.505 1.00 54.91 199 ILE A O 1
ATOM 1599 N N . SER A 1 200 ? 12.251 -9.633 -28.039 1.00 53.81 200 SER A N 1
ATOM 1600 C CA . SER A 1 200 ? 11.137 -9.884 -28.963 1.00 53.81 200 SER A CA 1
ATOM 1601 C C . SER A 1 200 ? 10.272 -11.101 -28.600 1.00 53.81 200 SER A C 1
ATOM 1603 O O . SER A 1 200 ? 9.267 -11.330 -29.266 1.00 53.81 200 SER A O 1
ATOM 1605 N N . ASN A 1 201 ? 10.626 -11.885 -27.570 1.00 51.94 201 ASN A N 1
ATOM 1606 C CA . ASN A 1 201 ? 9.874 -13.081 -27.177 1.00 51.94 201 ASN A CA 1
ATOM 1607 C C . ASN A 1 201 ? 8.792 -12.759 -26.115 1.00 51.94 201 ASN A C 1
ATOM 1609 O O . ASN A 1 201 ? 9.133 -12.443 -24.972 1.00 51.94 201 ASN A O 1
ATOM 1613 N N . PRO A 1 202 ? 7.488 -12.844 -26.449 1.00 44.81 202 PRO A N 1
ATOM 1614 C CA . PRO A 1 202 ? 6.393 -12.478 -25.545 1.00 44.81 202 PRO A CA 1
ATOM 1615 C C . PRO A 1 202 ? 6.115 -13.510 -24.437 1.00 44.81 202 PRO A C 1
ATOM 1617 O O . PRO A 1 202 ? 5.420 -13.183 -23.478 1.00 44.81 202 PRO A O 1
ATOM 1620 N N . ASN A 1 203 ? 6.667 -14.729 -24.520 1.00 43.41 203 ASN A N 1
ATOM 1621 C CA . ASN A 1 203 ? 6.382 -15.811 -23.565 1.00 43.41 203 ASN A CA 1
ATOM 1622 C C . ASN A 1 203 ? 7.253 -15.809 -22.300 1.00 43.41 203 ASN A C 1
ATOM 1624 O O . ASN A 1 203 ? 7.120 -16.710 -21.475 1.00 43.41 203 ASN A O 1
ATOM 1628 N N . THR A 1 204 ? 8.118 -14.810 -22.113 1.00 44.00 204 THR A N 1
ATOM 1629 C CA . THR A 1 204 ? 8.983 -14.740 -20.926 1.00 44.00 204 THR A CA 1
ATOM 1630 C C . THR A 1 204 ? 8.580 -13.711 -19.878 1.00 44.00 204 THR A C 1
ATOM 1632 O O . THR A 1 204 ? 9.049 -13.856 -18.757 1.00 44.00 204 THR A O 1
ATOM 1635 N N . ILE A 1 205 ? 7.728 -12.704 -20.139 1.00 36.69 205 ILE A N 1
ATOM 1636 C CA . ILE A 1 205 ? 7.407 -11.704 -19.098 1.00 36.69 205 ILE A CA 1
ATOM 1637 C C . ILE A 1 205 ? 6.035 -11.038 -19.297 1.00 36.69 205 ILE A C 1
ATOM 1639 O O . ILE A 1 205 ? 5.773 -10.390 -20.308 1.00 36.69 205 ILE A O 1
ATOM 1643 N N . ASN A 1 206 ? 5.179 -11.134 -18.277 1.00 32.53 206 ASN A N 1
ATOM 1644 C CA . ASN A 1 206 ? 3.841 -10.547 -18.225 1.00 32.53 206 ASN A CA 1
ATOM 1645 C C . ASN A 1 206 ? 3.893 -9.104 -17.656 1.00 32.53 206 ASN A C 1
ATOM 1647 O O . ASN A 1 206 ? 4.152 -8.912 -16.473 1.00 32.53 206 ASN A O 1
ATOM 1651 N N . ILE A 1 207 ? 3.683 -8.113 -18.535 1.00 35.53 207 ILE A N 1
ATOM 1652 C CA . ILE A 1 207 ? 3.356 -6.667 -18.378 1.00 35.53 207 ILE A CA 1
ATOM 1653 C C . ILE A 1 207 ? 4.259 -5.761 -17.496 1.00 35.53 207 ILE A C 1
ATOM 1655 O O . ILE A 1 207 ? 4.358 -4.571 -17.778 1.00 35.53 207 ILE A O 1
ATOM 1659 N N . SER A 1 208 ? 5.015 -6.257 -16.519 1.00 39.78 208 SER A N 1
ATOM 1660 C CA . SER A 1 208 ? 6.003 -5.473 -15.736 1.00 39.78 208 SER A CA 1
ATOM 1661 C C . SER A 1 208 ? 7.425 -5.516 -16.317 1.00 39.78 208 SER A C 1
ATOM 1663 O O . SER A 1 208 ? 8.373 -4.978 -15.747 1.00 39.78 208 SER A O 1
ATOM 1665 N N . GLY A 1 209 ? 7.565 -6.161 -17.473 1.00 36.28 209 GLY A N 1
ATOM 1666 C CA . GLY A 1 209 ? 8.829 -6.620 -18.027 1.00 36.28 209 GLY A CA 1
ATOM 1667 C C . GLY A 1 209 ? 9.676 -5.600 -18.764 1.00 36.28 209 GLY A C 1
ATOM 1668 O O . GLY A 1 209 ? 10.686 -5.977 -19.349 1.00 36.28 209 GLY A O 1
ATOM 1669 N N . PHE A 1 210 ? 9.282 -4.328 -18.804 1.00 38.78 210 PHE A N 1
ATOM 1670 C CA . PHE A 1 210 ? 10.092 -3.341 -19.512 1.00 38.78 210 PHE A CA 1
ATOM 1671 C C . PHE A 1 210 ? 11.203 -2.737 -18.648 1.00 38.78 210 PHE A C 1
ATOM 1673 O O . PHE A 1 210 ? 12.295 -2.496 -19.155 1.00 38.78 210 PHE A O 1
ATOM 1680 N N . ALA A 1 211 ? 10.988 -2.642 -17.330 1.00 43.62 211 ALA A N 1
ATOM 1681 C CA . ALA A 1 211 ? 12.091 -2.479 -16.385 1.00 43.62 211 ALA A CA 1
ATOM 1682 C C . ALA A 1 211 ? 13.046 -3.672 -16.497 1.00 43.62 211 ALA A C 1
ATOM 1684 O O . ALA A 1 211 ? 14.247 -3.494 -16.585 1.00 43.62 211 ALA A O 1
ATOM 1685 N N . GLU A 1 212 ? 12.516 -4.880 -16.652 1.00 38.84 212 GLU A N 1
ATOM 1686 C CA . GLU A 1 212 ? 13.314 -6.078 -16.879 1.00 38.84 212 GLU A CA 1
ATOM 1687 C C . GLU A 1 212 ? 14.036 -6.096 -18.250 1.00 38.84 212 GLU A C 1
ATOM 1689 O O . GLU A 1 212 ? 15.151 -6.587 -18.331 1.00 38.84 212 GLU A O 1
ATOM 1694 N N . LYS A 1 213 ? 13.524 -5.476 -19.319 1.00 42.94 213 LYS A N 1
ATOM 1695 C CA . LYS A 1 213 ? 14.210 -5.424 -20.634 1.00 42.94 213 LYS A CA 1
ATOM 1696 C C . LYS A 1 213 ? 15.543 -4.661 -20.644 1.00 42.94 213 LYS A C 1
ATOM 1698 O O . LYS A 1 213 ? 16.386 -4.972 -21.478 1.00 42.94 213 LYS A O 1
ATOM 1703 N N . TYR A 1 214 ? 15.742 -3.716 -19.719 1.00 44.41 214 TYR A N 1
ATOM 1704 C CA . TYR A 1 214 ? 17.004 -2.976 -19.535 1.00 44.41 214 TYR A CA 1
ATOM 1705 C C . TYR A 1 214 ? 17.669 -3.213 -18.163 1.00 44.41 214 TYR A C 1
ATOM 1707 O O . TYR A 1 214 ? 18.874 -3.005 -18.044 1.00 44.41 214 TYR A O 1
ATOM 1715 N N . ALA A 1 215 ? 16.927 -3.688 -17.151 1.00 37.94 215 ALA A N 1
ATOM 1716 C CA . ALA A 1 215 ? 17.446 -4.057 -15.828 1.00 37.94 215 ALA A CA 1
ATOM 1717 C C . ALA A 1 215 ? 17.781 -5.559 -15.689 1.00 37.94 215 ALA A C 1
ATOM 1719 O O . ALA A 1 215 ? 18.658 -5.894 -14.898 1.00 37.94 215 ALA A O 1
ATOM 1720 N N . LEU A 1 216 ? 17.183 -6.488 -16.462 1.00 35.25 216 LEU A N 1
ATOM 1721 C CA . LEU A 1 216 ? 17.557 -7.921 -16.404 1.00 35.25 216 LEU A CA 1
ATOM 1722 C C . LEU A 1 216 ? 18.948 -8.194 -16.955 1.00 35.25 216 LEU A C 1
ATOM 1724 O O . LEU A 1 216 ? 19.555 -9.174 -16.533 1.00 35.25 216 LEU A O 1
ATOM 1728 N N . VAL A 1 217 ? 19.488 -7.345 -17.835 1.00 40.62 217 VAL A N 1
ATOM 1729 C CA . VAL A 1 217 ? 20.900 -7.493 -18.225 1.00 40.62 217 VAL A CA 1
ATOM 1730 C C . VAL A 1 217 ? 21.825 -7.270 -17.013 1.00 40.62 217 VAL A C 1
ATOM 1732 O O . VAL A 1 217 ? 22.933 -7.797 -16.987 1.00 40.62 217 VAL A O 1
ATOM 1735 N N . HIS A 1 218 ? 21.339 -6.606 -15.954 1.00 40.19 218 HIS A N 1
ATOM 1736 C CA . HIS A 1 218 ? 22.079 -6.349 -14.717 1.00 40.19 218 HIS A CA 1
ATOM 1737 C C . HIS A 1 218 ? 21.602 -7.121 -13.473 1.00 40.19 218 HIS A C 1
ATOM 1739 O O . HIS A 1 218 ? 22.280 -7.056 -12.451 1.00 40.19 218 HIS A O 1
ATOM 1745 N N . MET A 1 219 ? 20.526 -7.921 -13.530 1.00 37.09 219 MET A N 1
ATOM 1746 C CA . MET A 1 219 ? 20.061 -8.714 -12.369 1.00 37.09 219 MET A CA 1
ATOM 1747 C C . MET A 1 219 ? 20.645 -10.137 -12.262 1.00 37.09 219 MET A C 1
ATOM 1749 O O . MET A 1 219 ? 20.181 -10.926 -11.444 1.00 37.09 219 MET A O 1
ATOM 1753 N N . GLY A 1 220 ? 21.694 -10.473 -13.020 1.00 34.38 220 GLY A N 1
ATOM 1754 C CA . GLY A 1 220 ? 22.651 -11.507 -12.597 1.00 34.38 220 GLY A CA 1
ATOM 1755 C C . GLY A 1 220 ? 22.114 -12.928 -12.357 1.00 34.38 220 GLY A C 1
ATOM 1756 O O . GLY A 1 220 ? 22.715 -13.660 -11.574 1.00 34.38 220 GLY A O 1
ATOM 1757 N N . TYR A 1 221 ? 21.048 -13.367 -13.034 1.00 28.75 221 TYR A N 1
ATOM 1758 C CA . TYR A 1 221 ? 20.740 -14.801 -13.120 1.00 28.75 221 TYR A CA 1
ATOM 1759 C C . TYR A 1 221 ? 21.557 -15.429 -14.262 1.00 28.75 221 TYR A C 1
ATOM 1761 O O . TYR A 1 221 ? 21.234 -15.340 -15.443 1.00 28.75 221 TYR A O 1
ATOM 1769 N N . ALA A 1 222 ? 22.693 -15.974 -13.837 1.00 28.39 222 ALA A N 1
ATOM 1770 C CA . ALA A 1 222 ? 23.832 -16.532 -14.553 1.00 28.39 222 ALA A CA 1
ATOM 1771 C C . ALA A 1 222 ? 23.562 -17.587 -15.649 1.00 28.39 222 ALA A C 1
ATOM 1773 O O . ALA A 1 222 ? 22.684 -18.429 -15.500 1.00 28.39 222 ALA A O 1
ATOM 1774 N N . VAL A 1 223 ? 24.482 -17.664 -16.628 1.00 25.55 223 VAL A N 1
ATOM 1775 C CA . VAL A 1 223 ? 25.491 -18.751 -16.639 1.00 25.55 223 VAL A CA 1
ATOM 1776 C C . VAL A 1 223 ? 26.869 -18.176 -17.028 1.00 25.55 223 VAL A C 1
ATOM 1778 O O . VAL A 1 223 ? 26.986 -17.587 -18.103 1.00 25.55 223 VAL A O 1
ATOM 1781 N N . PRO A 1 224 ? 27.927 -18.341 -16.209 1.00 34.03 224 PRO A N 1
ATOM 1782 C CA . PRO A 1 224 ? 29.303 -18.167 -16.654 1.00 34.03 224 PRO A CA 1
ATOM 1783 C C . PRO A 1 224 ? 29.728 -19.391 -17.476 1.00 34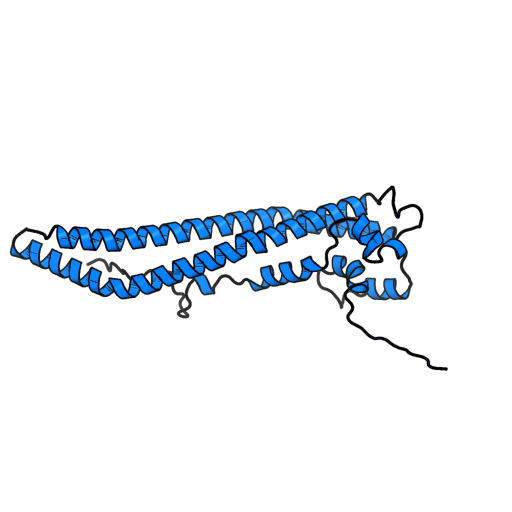.03 224 PRO A C 1
ATOM 1785 O O . PRO A 1 224 ? 29.996 -20.460 -16.931 1.00 34.03 224 PRO A O 1
ATOM 1788 N N . HIS A 1 225 ? 29.822 -19.240 -18.793 1.00 30.23 225 HIS A N 1
ATOM 1789 C CA . HIS A 1 225 ? 30.589 -20.134 -19.664 1.00 30.23 225 HIS A CA 1
ATOM 1790 C C . HIS A 1 225 ? 31.448 -19.238 -20.575 1.00 30.23 225 HIS A C 1
ATOM 1792 O O . HIS A 1 225 ? 30.905 -18.394 -21.271 1.00 30.23 225 HIS A O 1
ATOM 1798 N N . GLY A 1 226 ? 32.777 -19.300 -20.600 1.00 27.31 226 GLY A N 1
ATOM 1799 C CA . GLY A 1 226 ? 33.672 -20.242 -19.959 1.00 27.31 226 GLY A CA 1
ATOM 1800 C C . GLY A 1 226 ? 35.023 -19.616 -19.641 1.00 27.31 226 GLY A C 1
ATOM 1801 O O . GLY A 1 226 ? 35.521 -18.725 -20.326 1.00 27.31 226 GLY A O 1
ATOM 1802 N N . VAL A 1 227 ? 35.617 -20.159 -18.587 1.00 29.53 227 VAL A N 1
ATOM 1803 C CA . VAL A 1 227 ? 37.061 -20.214 -18.428 1.00 29.53 227 VAL A CA 1
ATOM 1804 C C . VAL A 1 227 ? 37.565 -21.140 -19.536 1.00 29.53 227 VAL A C 1
ATOM 1806 O O . VAL A 1 227 ? 37.348 -22.346 -19.474 1.00 29.53 227 VAL A O 1
ATOM 1809 N N . CYS A 1 228 ? 38.179 -20.583 -20.577 1.00 30.27 228 CYS A N 1
ATOM 1810 C CA . CYS A 1 228 ? 39.147 -21.336 -21.365 1.00 30.27 228 CYS A CA 1
ATOM 1811 C C . CYS A 1 228 ? 40.511 -21.046 -20.754 1.00 30.27 228 CYS A C 1
ATOM 1813 O O . CYS A 1 228 ? 41.098 -19.993 -20.994 1.00 30.27 228 CYS A O 1
ATOM 1815 N N . SER A 1 229 ? 40.965 -21.974 -19.918 1.00 29.72 229 SER A N 1
ATOM 1816 C CA . SER A 1 229 ? 42.377 -22.138 -19.615 1.00 29.72 229 SER A CA 1
ATOM 1817 C C . SER A 1 229 ? 43.070 -22.615 -20.890 1.00 29.72 229 SER A C 1
ATOM 1819 O O . SER A 1 229 ? 42.706 -23.666 -21.413 1.00 29.72 229 SER A O 1
ATOM 1821 N N . ASN A 1 230 ? 44.048 -21.847 -21.358 1.00 34.22 230 ASN A N 1
ATOM 1822 C CA . ASN A 1 230 ? 45.247 -22.347 -22.023 1.00 34.22 230 ASN A CA 1
ATOM 1823 C C . ASN A 1 230 ? 46.433 -21.672 -21.342 1.00 34.22 230 ASN A C 1
ATOM 1825 O O . ASN A 1 230 ? 46.356 -20.434 -21.167 1.00 34.22 230 ASN A O 1
#

pLDDT: mean 71.21, std 18.2, range [25.55, 92.75]